Protein AF-A0AAU3ESJ3-F1 (afdb_monomer_lite)

pLDDT: mean 81.05, std 22.54, range [24.67, 97.81]

Structure (mmCIF, N/CA/C/O backbone):
data_AF-A0AAU3ESJ3-F1
#
_entry.id   AF-A0AAU3ESJ3-F1
#
loop_
_atom_site.group_PDB
_atom_site.id
_atom_site.type_symbol
_atom_site.label_atom_id
_atom_site.label_alt_id
_atom_site.label_comp_id
_atom_site.label_asym_id
_atom_site.label_entity_id
_atom_site.label_seq_id
_atom_site.pdbx_PDB_ins_code
_atom_site.Cartn_x
_atom_site.Cartn_y
_atom_site.Cartn_z
_atom_site.occupancy
_atom_site.B_iso_or_equiv
_atom_site.auth_seq_id
_atom_site.auth_comp_id
_atom_site.auth_asym_id
_atom_site.auth_atom_id
_atom_site.pdbx_PDB_model_num
ATOM 1 N N . MET A 1 1 ? -12.461 39.358 19.087 1.00 67.00 1 MET A N 1
ATOM 2 C CA . MET A 1 1 ? -12.891 37.986 18.722 1.00 67.00 1 MET A CA 1
ATOM 3 C C . MET A 1 1 ? -14.311 38.068 18.185 1.00 67.00 1 MET A C 1
ATOM 5 O O . MET A 1 1 ? -15.130 38.717 18.819 1.00 67.00 1 MET A O 1
ATOM 9 N N . ARG A 1 2 ? -14.598 37.505 17.006 1.00 74.12 2 ARG A N 1
ATOM 10 C CA . ARG A 1 2 ? -15.945 37.566 16.414 1.00 74.12 2 ARG A CA 1
ATOM 11 C C . ARG A 1 2 ? -16.866 36.589 17.170 1.00 74.12 2 ARG A C 1
ATOM 13 O O . ARG A 1 2 ? -16.457 35.436 17.327 1.00 74.12 2 ARG A O 1
ATOM 20 N N . PRO A 1 3 ? -18.043 37.014 17.664 1.00 82.69 3 PRO A N 1
ATOM 21 C CA . PRO A 1 3 ? -18.950 36.126 18.387 1.00 82.69 3 PRO A CA 1
ATOM 22 C C . PRO A 1 3 ? -19.472 35.015 17.467 1.00 82.69 3 PRO A C 1
ATOM 24 O O . PRO A 1 3 ? -19.612 35.207 16.257 1.00 82.69 3 PRO A O 1
ATOM 27 N N . LEU A 1 4 ? -19.722 33.838 18.045 1.00 86.31 4 LEU A N 1
ATOM 28 C CA . LEU A 1 4 ? -20.244 32.685 17.313 1.00 86.31 4 LEU A CA 1
ATOM 29 C C . LEU A 1 4 ? -21.706 32.909 16.932 1.00 86.31 4 LEU A C 1
ATOM 31 O O . LEU A 1 4 ? -22.493 33.445 17.706 1.00 86.31 4 LEU A O 1
ATOM 35 N N . THR A 1 5 ? -22.072 32.449 15.743 1.00 93.25 5 THR A N 1
ATOM 36 C CA . THR A 1 5 ? -23.464 32.439 15.283 1.00 93.25 5 THR A CA 1
ATOM 37 C C . THR A 1 5 ? -24.284 31.369 16.022 1.00 93.25 5 THR A C 1
ATOM 39 O O . THR A 1 5 ? -23.717 30.360 16.456 1.00 93.25 5 THR A O 1
ATOM 42 N N . PRO A 1 6 ? -25.621 31.506 16.104 1.00 92.31 6 PRO A N 1
ATOM 43 C CA . PRO A 1 6 ? -26.493 30.484 16.691 1.00 92.31 6 PRO A CA 1
ATOM 44 C C . PRO A 1 6 ? -26.292 29.081 16.093 1.00 92.31 6 PRO A C 1
ATOM 46 O O . PRO A 1 6 ? -26.222 28.096 16.824 1.00 92.31 6 PRO A O 1
ATOM 49 N N . ASN A 1 7 ? -26.087 28.985 14.774 1.00 89.88 7 ASN A N 1
ATOM 50 C CA . ASN A 1 7 ? -25.792 27.714 14.101 1.00 89.88 7 ASN A CA 1
ATOM 51 C C . ASN A 1 7 ? -24.457 27.103 14.552 1.00 89.88 7 ASN A C 1
ATOM 53 O O . ASN A 1 7 ? -24.355 25.890 14.711 1.00 89.88 7 ASN A O 1
ATOM 57 N N . GLN A 1 8 ? -23.432 27.928 14.785 1.00 89.81 8 GLN A N 1
ATOM 58 C CA . GLN A 1 8 ? -22.145 27.451 15.296 1.00 89.81 8 GLN A CA 1
ATOM 59 C C . GLN A 1 8 ? -22.245 26.971 16.747 1.00 89.81 8 GLN A C 1
ATOM 61 O O . GLN A 1 8 ? -21.576 26.003 17.104 1.00 89.81 8 GLN A O 1
ATOM 66 N N . LEU A 1 9 ? -23.072 27.618 17.575 1.00 92.38 9 LEU A N 1
ATOM 67 C CA . LEU A 1 9 ? -23.343 27.168 18.943 1.00 92.38 9 LEU A CA 1
ATOM 68 C C . LEU A 1 9 ? -24.082 25.826 18.946 1.00 92.38 9 LEU A C 1
ATOM 70 O O . LEU A 1 9 ? -23.642 24.897 19.622 1.00 92.38 9 LEU A O 1
ATOM 74 N N . ARG A 1 10 ? -25.129 25.691 18.122 1.00 92.12 10 ARG A N 1
ATOM 75 C CA . ARG A 1 10 ? -25.862 24.432 17.939 1.00 92.12 10 ARG A CA 1
ATOM 76 C C . ARG A 1 10 ? -24.942 23.299 17.483 1.00 92.12 10 ARG A C 1
ATOM 78 O O . ARG A 1 10 ? -24.917 22.251 18.114 1.00 92.12 10 ARG A O 1
ATOM 85 N N . LEU A 1 11 ? -24.134 23.528 16.447 1.00 91.44 11 LEU A N 1
ATOM 86 C CA . LEU A 1 11 ? -23.218 22.510 15.926 1.00 91.44 11 LEU A CA 1
ATOM 87 C C . LEU A 1 11 ? -22.155 22.097 16.959 1.00 91.44 11 LEU A C 1
ATOM 89 O O . LEU A 1 11 ? -21.755 20.937 17.003 1.00 91.44 11 LEU A O 1
ATOM 93 N N . ARG A 1 12 ? -21.689 23.031 17.800 1.00 92.25 12 ARG A N 1
ATOM 94 C CA . ARG A 1 12 ? -20.780 22.712 18.912 1.00 92.25 12 ARG A CA 1
ATOM 95 C C . ARG A 1 12 ? -21.451 21.831 19.960 1.00 92.25 12 ARG A C 1
ATOM 97 O O . ARG A 1 12 ? -20.816 20.882 20.408 1.00 92.25 12 ARG A O 1
ATOM 104 N N . ALA A 1 13 ? -22.699 22.126 20.319 1.00 93.31 13 ALA A N 1
ATOM 105 C CA . ALA A 1 13 ? -23.468 21.306 21.250 1.00 93.31 13 ALA A CA 1
ATOM 106 C C . ALA A 1 13 ? -23.729 19.900 20.680 1.00 93.31 13 ALA A C 1
ATOM 108 O O . ALA A 1 13 ? -23.479 18.910 21.358 1.00 93.31 13 ALA A O 1
ATOM 109 N N . GLU A 1 14 ? -24.134 19.802 19.410 1.00 94.88 14 GLU A N 1
ATOM 110 C CA . GLU A 1 14 ? -24.335 18.522 18.716 1.00 94.88 14 GLU A CA 1
ATOM 111 C C . GLU A 1 14 ? -23.035 17.705 18.632 1.00 94.88 14 GLU A C 1
ATOM 113 O O . GLU A 1 14 ? -23.049 16.492 18.835 1.00 94.88 14 GLU A O 1
ATOM 118 N N . LEU A 1 15 ? -21.894 18.354 18.373 1.00 95.19 15 LEU A N 1
ATOM 119 C CA . LEU A 1 15 ? -20.598 17.677 18.360 1.00 95.19 15 LEU A CA 1
ATOM 120 C C . LEU A 1 15 ? -20.188 17.192 19.756 1.00 95.19 15 LEU A C 1
ATOM 122 O O . LEU A 1 15 ? -19.665 16.088 19.865 1.00 95.19 15 LEU A O 1
ATOM 126 N N . ALA A 1 16 ? -20.420 17.986 20.804 1.00 94.44 16 ALA A N 1
ATOM 127 C CA . ALA A 1 16 ? -20.131 17.585 22.181 1.00 94.44 16 ALA A CA 1
ATOM 128 C C . ALA A 1 16 ? -20.966 16.359 22.592 1.00 94.44 16 ALA A C 1
ATOM 130 O O . ALA A 1 16 ? -20.415 15.392 23.112 1.00 94.44 16 ALA A O 1
ATOM 131 N N . ALA A 1 17 ? -22.259 16.349 22.254 1.00 95.56 17 ALA A N 1
ATOM 132 C CA . ALA A 1 17 ? -23.124 15.190 22.471 1.00 95.56 17 ALA A CA 1
ATOM 133 C C . ALA A 1 17 ? -22.634 13.955 21.693 1.00 95.56 17 ALA A C 1
ATOM 135 O O . ALA A 1 17 ? -22.569 12.854 22.236 1.00 95.56 17 ALA A O 1
ATOM 136 N N . ALA A 1 18 ? -22.213 14.131 20.435 1.00 95.81 18 ALA A N 1
ATOM 137 C CA . ALA A 1 18 ? -21.643 13.040 19.650 1.00 95.81 18 ALA A CA 1
ATOM 138 C C . ALA A 1 18 ? -20.344 12.491 20.271 1.00 95.81 18 ALA A C 1
ATOM 140 O O . ALA A 1 18 ? -20.134 11.283 20.271 1.00 95.81 18 ALA A O 1
ATOM 141 N N . GLN A 1 19 ? -19.480 13.350 20.817 1.00 97.06 19 GLN A N 1
ATOM 142 C CA . GLN A 1 19 ? -18.240 12.947 21.492 1.00 97.06 19 GLN A CA 1
ATOM 143 C C . GLN A 1 19 ? -18.513 12.105 22.743 1.00 97.06 19 GLN A C 1
ATOM 145 O O . GLN A 1 19 ? -17.915 11.041 22.912 1.00 97.06 19 GLN A O 1
ATOM 150 N N . GLU A 1 20 ? -19.458 12.535 23.577 1.00 96.75 20 GLU A N 1
ATOM 151 C CA . GLU A 1 20 ? -19.895 11.784 24.757 1.00 96.75 20 GLU A CA 1
ATOM 152 C C . GLU A 1 20 ? -20.493 10.421 24.375 1.00 96.75 20 GLU A C 1
ATOM 154 O O . GLU A 1 20 ? -20.176 9.387 24.977 1.00 96.75 20 GLU A O 1
ATOM 159 N N . GLN A 1 21 ? -21.294 10.391 23.308 1.00 96.25 21 GLN A N 1
ATOM 160 C CA . GLN A 1 21 ? -21.886 9.161 22.798 1.00 96.25 21 GLN A CA 1
ATOM 161 C C . GLN A 1 21 ? -20.832 8.202 22.226 1.00 96.25 21 GLN A C 1
ATOM 163 O O . GLN A 1 21 ? -20.933 6.997 22.443 1.00 96.25 21 GLN A O 1
ATOM 168 N N . ILE A 1 22 ? -19.788 8.705 21.554 1.00 96.31 22 ILE A N 1
ATOM 169 C CA . ILE A 1 22 ? -18.653 7.880 21.102 1.00 96.31 22 ILE A CA 1
ATOM 170 C C . ILE A 1 22 ? -17.989 7.205 22.299 1.00 96.31 22 ILE A C 1
ATOM 172 O O . ILE A 1 22 ? -17.830 5.987 22.285 1.00 96.31 22 ILE A O 1
ATOM 176 N N . VAL A 1 23 ? -17.630 7.961 23.342 1.00 96.38 23 VAL A N 1
ATOM 177 C CA . VAL A 1 23 ? -16.989 7.390 24.539 1.00 96.38 23 VAL A CA 1
ATOM 178 C C . VAL A 1 23 ? -17.880 6.319 25.164 1.00 96.38 23 VAL A C 1
ATOM 180 O O . VAL A 1 23 ? -17.406 5.221 25.451 1.00 96.38 23 VAL A O 1
ATOM 183 N N . THR A 1 24 ? -19.173 6.603 25.306 1.00 96.06 24 THR A N 1
ATOM 184 C CA . THR A 1 24 ? -20.152 5.656 25.854 1.00 96.06 24 THR A CA 1
ATOM 185 C C . THR A 1 24 ? -20.229 4.366 25.029 1.00 96.06 24 THR A C 1
ATOM 187 O O . THR A 1 24 ? -20.111 3.280 25.593 1.00 96.06 24 THR A O 1
ATOM 190 N N . LEU A 1 25 ? -20.357 4.464 23.700 1.00 94.69 25 LEU A N 1
ATOM 191 C CA . LEU A 1 25 ? -20.466 3.307 22.800 1.00 94.69 25 LEU A CA 1
ATOM 192 C C . LEU A 1 25 ? -19.180 2.469 22.746 1.00 94.69 25 LEU A C 1
ATOM 194 O O . LEU A 1 25 ? -19.236 1.244 22.671 1.00 94.69 25 LEU A O 1
ATOM 198 N N . LEU A 1 26 ? -18.007 3.105 22.793 1.00 94.06 26 LEU A N 1
ATOM 199 C CA . LEU A 1 26 ? -16.737 2.377 22.825 1.00 94.06 26 LEU A CA 1
ATOM 200 C C . LEU A 1 26 ? -16.568 1.616 24.141 1.00 94.06 26 LEU A C 1
ATOM 202 O O . LEU A 1 26 ? -16.154 0.457 24.138 1.00 94.06 26 LEU A O 1
ATOM 206 N N . ARG A 1 27 ? -16.911 2.252 25.265 1.00 94.12 27 ARG A N 1
ATOM 207 C CA . ARG A 1 27 ? -16.806 1.636 26.591 1.00 94.12 27 ARG A CA 1
ATOM 208 C C . ARG A 1 27 ? -17.833 0.532 26.801 1.00 94.12 27 ARG A C 1
ATOM 210 O O . ARG A 1 27 ? -17.499 -0.456 27.439 1.00 94.12 27 ARG A O 1
ATOM 217 N N . SER A 1 28 ? -19.040 0.641 26.248 1.00 91.19 28 SER A N 1
ATOM 218 C CA . SER A 1 28 ? -20.025 -0.444 26.341 1.00 91.19 28 SER A CA 1
ATOM 219 C C . SER A 1 28 ? -19.594 -1.686 25.556 1.00 91.19 28 SER A C 1
ATOM 221 O O . SER A 1 28 ? -19.806 -2.802 26.019 1.00 91.19 28 SER A O 1
ATOM 223 N N . ALA A 1 29 ? -18.942 -1.507 24.405 1.00 87.44 29 ALA A N 1
ATOM 224 C CA . ALA A 1 29 ? -18.489 -2.612 23.565 1.00 87.44 29 ALA A CA 1
ATOM 225 C C . ALA A 1 29 ? -17.178 -3.260 24.049 1.00 87.44 29 ALA A C 1
ATOM 227 O O . ALA A 1 29 ? -17.025 -4.476 23.976 1.00 87.44 29 ALA A O 1
ATOM 228 N N . VAL A 1 30 ? -16.220 -2.462 24.535 1.00 89.31 30 VAL A N 1
ATOM 229 C CA . VAL A 1 30 ? -14.911 -2.952 25.015 1.00 89.31 30 VAL A CA 1
ATOM 230 C C . VAL A 1 30 ? -14.942 -3.272 26.519 1.00 89.31 30 VAL A C 1
ATOM 232 O O . VAL A 1 30 ? -14.139 -4.062 27.012 1.00 89.31 30 VAL A O 1
ATOM 235 N N . GLY A 1 31 ? -15.883 -2.717 27.276 1.00 87.75 31 GLY A N 1
ATOM 236 C CA . GLY A 1 31 ? -16.004 -2.885 28.725 1.00 87.75 31 GLY A CA 1
ATOM 237 C C . GLY A 1 31 ? -15.094 -1.955 29.537 1.00 87.75 31 GLY A C 1
ATOM 238 O O . GLY A 1 31 ? -14.411 -1.078 29.006 1.00 87.75 31 GLY A O 1
ATOM 239 N N . GLU A 1 32 ? -15.065 -2.175 30.854 1.00 85.06 32 GLU A N 1
ATOM 240 C CA . GLU A 1 32 ? -14.399 -1.306 31.843 1.00 85.06 32 GLU A CA 1
ATOM 241 C C . GLU A 1 32 ? -12.886 -1.152 31.647 1.00 85.06 32 GLU A C 1
ATOM 243 O O . GLU A 1 32 ? -12.304 -0.174 32.106 1.00 85.06 32 GLU A O 1
ATOM 248 N N . SER A 1 33 ? -12.253 -2.072 30.913 1.00 87.44 33 SER A N 1
ATOM 249 C CA . SER A 1 33 ? -10.829 -1.993 30.573 1.00 87.44 33 SER A CA 1
ATOM 250 C C . SER A 1 33 ? -10.466 -0.785 29.704 1.00 87.44 33 SER A C 1
ATOM 252 O O . SER A 1 33 ? -9.285 -0.485 29.571 1.00 87.44 33 SER A O 1
ATOM 254 N N . LEU A 1 34 ? -11.446 -0.127 29.075 1.00 92.06 34 LEU A N 1
ATOM 255 C CA . LEU A 1 34 ? -11.235 1.084 28.288 1.00 92.06 34 LEU A CA 1
ATOM 256 C C . LEU A 1 34 ? -11.615 2.321 29.119 1.00 92.06 34 LEU A C 1
ATOM 258 O O . LEU A 1 34 ? -12.797 2.634 29.305 1.00 92.06 34 LEU A O 1
ATOM 262 N N . ALA A 1 35 ? -10.602 3.042 29.601 1.00 94.25 35 ALA A N 1
ATOM 263 C CA . ALA A 1 35 ? -10.788 4.325 30.276 1.00 94.25 35 ALA A CA 1
ATOM 264 C C . ALA A 1 35 ? -11.367 5.382 29.307 1.00 94.25 35 ALA A C 1
ATOM 266 O O . ALA A 1 35 ? -11.082 5.330 28.103 1.00 94.25 35 ALA A O 1
ATOM 267 N N . PRO A 1 36 ? -12.172 6.352 29.781 1.00 93.62 36 PRO A N 1
ATOM 268 C CA . PRO A 1 36 ? -12.776 7.367 28.914 1.00 93.62 36 PRO A CA 1
ATOM 269 C C . PRO A 1 36 ? -11.735 8.220 28.175 1.00 93.62 36 PRO A C 1
ATOM 271 O O . PRO A 1 36 ? -11.924 8.529 26.998 1.00 93.62 36 PRO A O 1
ATOM 274 N N . GLU A 1 37 ? -10.599 8.521 28.805 1.00 94.62 37 GLU A N 1
ATOM 275 C CA . GLU A 1 37 ? -9.493 9.260 28.188 1.00 94.62 37 GLU A CA 1
ATOM 276 C C . GLU A 1 37 ? -8.856 8.457 27.044 1.00 94.62 37 GLU A C 1
ATOM 278 O O . GLU A 1 37 ? -8.526 9.005 25.991 1.00 94.62 37 GLU A O 1
ATOM 283 N N . GLN A 1 38 ? -8.733 7.137 27.214 1.00 94.31 38 GLN A N 1
ATOM 284 C CA . GLN A 1 38 ? -8.216 6.240 26.181 1.00 94.31 38 GLN A CA 1
ATOM 285 C C . GLN A 1 38 ? -9.211 6.092 25.021 1.00 94.31 38 GLN A C 1
ATOM 287 O O . GLN A 1 38 ? -8.802 6.101 23.860 1.00 94.31 38 GLN A O 1
ATOM 292 N N . ALA A 1 39 ? -10.515 6.026 25.309 1.00 94.19 39 ALA A N 1
ATOM 293 C CA . ALA A 1 39 ? -11.562 6.026 24.287 1.00 94.19 39 ALA A CA 1
ATOM 294 C C . ALA A 1 39 ? -11.518 7.306 23.434 1.00 94.19 39 ALA A C 1
ATOM 296 O O . ALA A 1 39 ? -11.575 7.232 22.202 1.00 94.19 39 ALA A O 1
ATOM 297 N N . GLN A 1 40 ? -11.348 8.469 24.074 1.00 96.12 40 GLN A N 1
ATOM 298 C CA . GLN A 1 40 ? -11.145 9.736 23.375 1.00 96.12 40 GLN A CA 1
ATOM 299 C C . GLN A 1 40 ? -9.879 9.701 22.508 1.00 96.12 40 GLN A C 1
ATOM 301 O O . GLN A 1 40 ? -9.953 10.013 21.318 1.00 96.12 40 GLN A O 1
ATOM 306 N N . ALA A 1 41 ? -8.732 9.305 23.068 1.00 95.56 41 ALA A N 1
ATOM 307 C CA . ALA A 1 41 ? -7.461 9.284 22.343 1.00 95.56 41 ALA A CA 1
ATOM 308 C C . ALA A 1 41 ? -7.529 8.404 21.082 1.00 95.56 41 ALA A C 1
ATOM 310 O O . ALA A 1 41 ? -7.096 8.812 20.003 1.00 95.56 41 ALA A O 1
ATOM 311 N N . VAL A 1 42 ? -8.154 7.228 21.188 1.00 96.12 42 VAL A N 1
ATOM 312 C CA . VAL A 1 42 ? -8.356 6.311 20.058 1.00 96.12 42 VAL A CA 1
ATOM 313 C C . VAL A 1 42 ? -9.296 6.916 19.006 1.00 96.12 42 VAL A C 1
ATOM 315 O O . VAL A 1 42 ? -9.028 6.826 17.802 1.00 96.12 42 VAL A O 1
ATOM 318 N N . ALA A 1 43 ? -10.369 7.597 19.418 1.00 95.50 43 ALA A N 1
ATOM 319 C CA . ALA A 1 43 ? -11.254 8.302 18.491 1.00 95.50 43 ALA A CA 1
ATOM 320 C C . ALA A 1 43 ? -10.551 9.481 17.786 1.00 95.50 43 ALA A C 1
ATOM 322 O O . ALA A 1 43 ? -10.780 9.723 16.594 1.00 95.50 43 ALA A O 1
ATOM 323 N N . GLU A 1 44 ? -9.669 10.205 18.476 1.00 96.50 44 GLU A N 1
ATOM 324 C CA . GLU A 1 44 ? -8.846 11.270 17.894 1.00 96.50 44 GLU A CA 1
ATOM 325 C C . GLU A 1 44 ? -7.841 10.716 16.879 1.00 96.50 44 GLU A C 1
ATOM 327 O O . GLU A 1 44 ? -7.786 11.202 15.741 1.00 96.50 44 GLU A O 1
ATOM 332 N N . GLU A 1 45 ? -7.124 9.644 17.229 1.00 94.62 45 GLU A N 1
ATOM 333 C CA . GLU A 1 45 ? -6.208 8.948 16.324 1.00 94.62 45 GLU A CA 1
ATOM 334 C C . GLU A 1 45 ? -6.943 8.473 15.065 1.00 94.62 45 GLU A C 1
ATOM 336 O O . GLU A 1 45 ? -6.478 8.689 13.941 1.00 94.62 45 GLU A O 1
ATOM 341 N N . ALA A 1 46 ? -8.157 7.938 15.213 1.00 94.62 46 ALA A N 1
ATOM 342 C CA . ALA A 1 46 ? -9.014 7.517 14.108 1.00 94.62 46 ALA A CA 1
ATOM 343 C C . ALA A 1 46 ? -9.568 8.674 13.249 1.00 94.62 46 ALA A C 1
ATOM 345 O O . ALA A 1 46 ? -10.177 8.423 12.203 1.00 94.62 46 ALA A O 1
ATOM 346 N N . ARG A 1 47 ? -9.315 9.939 13.630 1.00 96.38 47 ARG A N 1
ATOM 347 C CA . ARG A 1 47 ? -9.974 11.167 13.129 1.00 96.38 47 ARG A CA 1
ATOM 348 C C . ARG A 1 47 ? -11.503 11.061 13.157 1.00 96.38 47 ARG A C 1
ATOM 350 O O . ARG A 1 47 ? -12.172 11.523 12.242 1.00 96.38 47 ARG A O 1
ATOM 357 N N . ALA A 1 48 ? -12.036 10.446 14.205 1.00 95.06 48 ALA A N 1
ATOM 358 C CA . ALA A 1 48 ? -13.464 10.306 14.456 1.00 95.06 48 ALA A CA 1
ATOM 359 C C . ALA A 1 48 ? -13.961 11.218 15.592 1.00 95.06 48 ALA A C 1
ATOM 361 O O . ALA A 1 48 ? -15.128 11.170 15.938 1.00 95.06 48 ALA A O 1
ATOM 362 N N . TRP A 1 49 ? -13.101 12.052 16.183 1.00 95.69 49 TRP A N 1
ATOM 363 C CA . TRP A 1 49 ? -13.480 12.916 17.312 1.00 95.69 49 TRP A CA 1
ATOM 364 C C . TRP A 1 49 ? -14.074 14.274 16.907 1.00 95.69 49 TRP A C 1
ATOM 366 O O . TRP A 1 49 ? -14.659 14.987 17.721 1.00 95.69 49 TRP A O 1
ATOM 376 N N . ARG A 1 50 ? -13.879 14.689 15.650 1.00 92.31 50 ARG A N 1
ATOM 377 C CA . ARG A 1 50 ? -14.270 16.018 15.156 1.00 92.31 50 ARG A CA 1
ATOM 378 C C . ARG A 1 50 ? -14.898 15.929 13.771 1.00 92.31 50 ARG A C 1
ATOM 380 O O . ARG A 1 50 ? -14.583 15.036 12.986 1.00 92.31 50 ARG A O 1
ATOM 387 N N . GLY A 1 51 ? -15.725 16.921 13.447 1.00 91.75 51 GLY A N 1
ATOM 388 C CA . GLY A 1 51 ? -16.329 17.067 12.123 1.00 91.75 51 GLY A CA 1
ATOM 389 C C . GLY A 1 51 ? -17.323 15.952 11.786 1.00 91.75 51 GLY A C 1
ATOM 390 O O . GLY A 1 51 ? -17.877 15.303 12.667 1.00 91.75 51 GLY A O 1
ATOM 391 N N . ALA A 1 52 ? -17.553 15.732 10.490 1.00 91.88 52 ALA A N 1
ATOM 392 C CA . ALA A 1 52 ? -18.568 14.793 10.006 1.00 91.88 52 ALA A CA 1
ATOM 393 C C . ALA A 1 52 ? -18.319 13.332 10.426 1.00 91.88 52 ALA A C 1
ATOM 395 O O . ALA A 1 52 ? -19.270 12.561 10.547 1.00 91.88 52 ALA A O 1
ATOM 396 N N . ASP A 1 53 ? -17.061 12.940 10.643 1.00 94.00 53 ASP A N 1
ATOM 397 C CA . ASP A 1 53 ? -16.721 11.558 10.986 1.00 94.00 53 ASP A CA 1
ATOM 398 C C . ASP A 1 53 ? -17.118 11.178 12.419 1.00 94.00 53 ASP A C 1
ATOM 400 O O . ASP A 1 53 ? -17.376 9.999 12.652 1.00 94.00 53 ASP A O 1
ATOM 404 N N . ALA A 1 54 ? -17.268 12.149 13.332 1.00 95.62 54 ALA A N 1
ATOM 405 C CA . ALA A 1 54 ? -17.840 11.910 14.660 1.00 95.62 54 ALA A CA 1
ATOM 406 C C . ALA A 1 54 ? -19.298 11.453 14.556 1.00 95.62 54 ALA A C 1
ATOM 408 O O . ALA A 1 54 ? -19.659 10.379 15.031 1.00 95.62 54 ALA A O 1
ATOM 409 N N . PHE A 1 55 ? -20.115 12.204 13.817 1.00 96.44 55 PHE A N 1
ATOM 410 C CA . PHE A 1 55 ? -21.518 11.861 13.592 1.00 96.44 55 PHE A CA 1
ATOM 411 C C . PHE A 1 55 ? -21.686 10.553 12.807 1.00 96.44 55 PHE A C 1
ATOM 413 O O . PHE A 1 55 ? -22.551 9.741 13.129 1.00 96.44 55 PHE A O 1
ATOM 420 N N . ARG A 1 56 ? -20.843 10.307 11.791 1.00 95.38 56 ARG A N 1
ATOM 421 C CA . ARG A 1 56 ? -20.856 9.034 11.047 1.00 95.38 56 ARG A CA 1
ATOM 422 C C . ARG A 1 56 ? -20.509 7.849 11.935 1.00 95.38 56 ARG A C 1
ATOM 424 O O . ARG A 1 56 ? -21.112 6.796 11.752 1.00 95.38 56 ARG A O 1
ATOM 431 N N . LEU A 1 57 ? -19.542 8.010 12.842 1.00 95.44 57 LEU A N 1
ATOM 432 C CA . LEU A 1 57 ? -19.159 6.956 13.771 1.00 95.44 57 LEU A CA 1
ATOM 433 C C . LEU A 1 57 ? -20.298 6.661 14.747 1.00 95.44 57 LEU A C 1
ATOM 435 O O . LEU A 1 57 ? -20.680 5.502 14.861 1.00 95.44 57 LEU A O 1
ATOM 439 N N . VAL A 1 58 ? -20.874 7.692 15.375 1.00 96.31 58 VAL A N 1
ATOM 440 C CA . VAL A 1 58 ? -22.032 7.545 16.273 1.00 96.31 58 VAL A CA 1
ATOM 441 C C . VAL A 1 58 ? -23.164 6.799 15.583 1.00 96.31 58 VAL A C 1
ATOM 443 O O . VAL A 1 58 ? -23.634 5.792 16.107 1.00 96.31 58 VAL A O 1
ATOM 446 N N . ARG A 1 59 ? -23.570 7.253 14.391 1.00 95.62 59 ARG A N 1
ATOM 447 C CA . ARG A 1 59 ? -24.637 6.605 13.622 1.00 95.62 59 ARG A CA 1
ATOM 448 C C . ARG A 1 59 ? -24.305 5.141 13.345 1.00 95.62 59 ARG A C 1
ATOM 450 O O . ARG A 1 59 ? -25.092 4.266 13.662 1.00 95.62 59 ARG A O 1
ATOM 457 N N . TYR A 1 60 ? -23.111 4.875 12.815 1.00 94.44 60 TYR A N 1
ATOM 458 C CA . TYR A 1 60 ? -22.699 3.519 12.462 1.00 94.44 60 TYR A CA 1
ATOM 459 C C . TYR A 1 60 ? -22.662 2.570 13.671 1.00 94.44 60 TYR A C 1
ATOM 461 O O . TYR A 1 60 ? -23.136 1.446 13.563 1.00 94.44 60 TYR A O 1
ATOM 469 N N . LEU A 1 61 ? -22.125 3.012 14.813 1.00 94.12 61 LEU A N 1
ATOM 470 C CA . LEU A 1 61 ? -22.073 2.201 16.034 1.00 94.12 61 LEU A CA 1
ATOM 471 C C . LEU A 1 61 ? -23.453 2.028 16.684 1.00 94.12 61 LEU A C 1
ATOM 473 O O . LEU A 1 61 ? -23.717 0.979 17.260 1.00 94.12 61 LEU A O 1
ATOM 477 N N . SER A 1 62 ? -24.336 3.025 16.574 1.00 93.06 62 SER A N 1
ATOM 478 C CA . SER A 1 62 ? -25.713 2.928 17.081 1.00 93.06 62 SER A CA 1
ATOM 479 C C . SER A 1 62 ? -26.546 1.942 16.258 1.00 93.06 62 SER A C 1
ATOM 481 O O . SER A 1 62 ? -27.287 1.146 16.824 1.00 93.06 62 SER A O 1
ATOM 483 N N . ASP A 1 63 ? -26.383 1.956 14.932 1.00 94.06 63 ASP A N 1
ATOM 484 C CA . ASP A 1 63 ? -27.096 1.054 14.018 1.00 94.06 63 ASP A CA 1
ATOM 485 C C . ASP A 1 63 ? -26.573 -0.393 14.103 1.00 94.06 63 ASP A C 1
ATOM 487 O O . ASP A 1 63 ? -27.266 -1.337 13.719 1.00 94.06 63 ASP A O 1
ATOM 491 N N . ARG A 1 64 ? -25.328 -0.576 14.564 1.00 90.38 64 ARG A N 1
ATOM 492 C CA . ARG A 1 64 ? -24.634 -1.867 14.599 1.00 90.38 64 ARG A CA 1
ATOM 493 C C . ARG A 1 64 ? -23.843 -2.059 15.899 1.00 90.38 64 ARG A C 1
ATOM 495 O O . ARG A 1 64 ? -22.639 -1.792 15.926 1.00 90.38 64 ARG A O 1
ATOM 502 N N . PRO A 1 65 ? -24.473 -2.588 16.962 1.00 85.06 65 PRO A N 1
ATOM 503 C CA . PRO A 1 65 ? -23.795 -2.812 18.240 1.00 85.06 65 PRO A CA 1
ATOM 504 C C . PRO A 1 65 ? -22.696 -3.887 18.161 1.00 85.06 65 PRO A C 1
ATOM 506 O O . PRO A 1 65 ? -21.752 -3.866 18.945 1.00 85.06 65 PRO A O 1
ATOM 509 N N . ASP A 1 66 ? -22.768 -4.795 17.182 1.00 89.12 66 ASP A N 1
ATOM 510 C CA . ASP A 1 66 ? -21.760 -5.826 16.900 1.00 89.12 66 ASP A CA 1
ATOM 511 C C . ASP A 1 66 ? -20.572 -5.315 16.064 1.00 89.12 66 ASP A C 1
ATOM 513 O O . ASP A 1 66 ? -19.625 -6.056 15.803 1.00 89.12 66 ASP A O 1
ATOM 517 N N . ALA A 1 67 ? -20.587 -4.053 15.625 1.00 89.88 67 ALA A N 1
ATOM 518 C CA . ALA A 1 67 ? -19.662 -3.556 14.611 1.00 89.88 67 ALA A CA 1
ATOM 519 C C . ALA A 1 67 ? -18.182 -3.580 15.008 1.00 89.88 67 ALA A C 1
ATOM 521 O O . ALA A 1 67 ? -17.324 -3.514 14.124 1.00 89.88 67 ALA A O 1
ATOM 522 N N . LEU A 1 68 ? -17.879 -3.618 16.309 1.00 91.56 68 LEU A N 1
ATOM 523 C CA . LEU A 1 68 ? -16.502 -3.672 16.789 1.00 91.56 68 LEU A CA 1
ATOM 524 C C . LEU A 1 68 ? -15.941 -5.099 16.804 1.00 91.56 68 LEU A C 1
ATOM 526 O O . LEU A 1 68 ? -14.767 -5.287 16.491 1.00 91.56 68 LEU A O 1
ATOM 530 N N . SER A 1 69 ? -16.768 -6.098 17.111 1.00 91.25 69 SER A N 1
ATOM 531 C CA . SER A 1 69 ? -16.372 -7.510 17.152 1.00 91.25 69 SER A CA 1
ATOM 532 C C . SER A 1 69 ? -16.532 -8.206 15.796 1.00 91.25 69 SER A C 1
ATOM 534 O O . SER A 1 69 ? -15.721 -9.060 15.445 1.00 91.25 69 SER A O 1
ATOM 536 N N . LEU A 1 70 ? -17.529 -7.811 14.999 1.00 90.19 70 LEU A N 1
ATOM 537 C CA . LEU A 1 70 ? -17.822 -8.347 13.666 1.00 90.19 70 LEU A CA 1
ATOM 538 C C . LEU A 1 70 ? -17.952 -7.214 12.632 1.00 90.19 70 LEU A C 1
ATOM 540 O O . LEU A 1 70 ? -19.036 -6.935 12.111 1.00 90.19 70 LEU A O 1
ATOM 544 N N . PRO A 1 71 ? -16.845 -6.528 12.304 1.00 90.38 71 PRO A N 1
ATOM 545 C CA . PRO A 1 71 ? -16.877 -5.397 11.396 1.00 90.38 71 PRO A CA 1
ATOM 546 C C . PRO A 1 71 ? -17.159 -5.818 9.951 1.00 90.38 71 PRO A C 1
ATOM 548 O O . PRO A 1 71 ? -16.485 -6.676 9.376 1.00 90.38 71 PRO A O 1
ATOM 551 N N . SER A 1 72 ? -18.092 -5.112 9.316 1.00 90.56 72 SER A N 1
ATOM 552 C CA . SER A 1 72 ? -18.314 -5.198 7.873 1.00 90.56 72 SER A CA 1
ATOM 553 C C . SER A 1 72 ? -17.270 -4.387 7.099 1.00 90.56 72 SER A C 1
ATOM 555 O O . SER A 1 72 ? -16.817 -3.324 7.538 1.00 90.56 72 SER A O 1
ATOM 557 N N . SER A 1 73 ? -16.929 -4.841 5.889 1.00 92.75 73 SER A N 1
ATOM 558 C CA . SER A 1 73 ? -16.204 -4.006 4.927 1.00 92.75 73 SER A CA 1
ATOM 559 C C . SER A 1 73 ? -17.032 -2.786 4.507 1.00 92.75 73 SER A C 1
ATOM 561 O O . SER A 1 73 ? -16.453 -1.788 4.090 1.00 92.75 73 SER A O 1
ATOM 563 N N . ASP A 1 74 ? -18.359 -2.819 4.620 1.00 92.44 74 ASP A N 1
ATOM 564 C CA . ASP A 1 74 ? -19.224 -1.665 4.370 1.00 92.44 74 ASP A CA 1
ATOM 565 C C . ASP A 1 74 ? -19.331 -0.766 5.611 1.00 92.44 74 ASP A C 1
ATOM 567 O O . ASP A 1 74 ? -20.325 -0.745 6.333 1.00 92.44 74 ASP A O 1
ATOM 571 N N . CYS A 1 75 ? -18.243 -0.062 5.909 1.00 93.00 75 CYS A N 1
ATOM 572 C CA . CYS A 1 75 ? -18.164 0.854 7.042 1.00 93.00 75 CYS A CA 1
ATOM 573 C C . CYS A 1 75 ? -17.505 2.185 6.647 1.00 93.00 75 CYS A C 1
ATOM 575 O O . CYS A 1 75 ? -16.805 2.271 5.631 1.00 93.00 75 CYS A O 1
ATOM 577 N N . PRO A 1 76 ? -17.683 3.269 7.421 1.00 94.25 76 PRO A N 1
ATOM 578 C CA . PRO A 1 76 ? -16.903 4.499 7.271 1.00 94.25 76 PRO A CA 1
ATOM 579 C C . PRO A 1 76 ? -15.388 4.276 7.445 1.00 94.25 76 PRO A C 1
ATOM 581 O O . PRO A 1 76 ? -14.956 3.415 8.205 1.00 94.25 76 PRO A O 1
ATOM 584 N N . THR A 1 77 ? -14.541 5.082 6.790 1.00 95.12 77 THR A N 1
ATOM 585 C CA . THR A 1 77 ? -13.071 4.951 6.926 1.00 95.12 77 THR A CA 1
ATOM 586 C C . THR A 1 77 ? -12.592 5.167 8.364 1.00 95.12 77 THR A C 1
ATOM 588 O O . THR A 1 77 ? -11.589 4.578 8.767 1.00 95.12 77 THR A O 1
ATOM 591 N N . CYS A 1 78 ? -13.291 5.998 9.144 1.00 95.12 78 CYS A N 1
ATOM 592 C CA . CYS A 1 78 ? -12.965 6.223 10.549 1.00 95.12 78 CYS A CA 1
ATOM 593 C C . CYS A 1 78 ? -13.075 4.934 11.383 1.00 95.12 78 CYS A C 1
ATOM 595 O O . CYS A 1 78 ? -12.213 4.711 12.223 1.00 95.12 78 CYS A O 1
ATOM 597 N N . VAL A 1 79 ? -14.017 4.033 11.077 1.00 95.75 79 VAL A N 1
ATOM 598 C CA . VAL A 1 79 ? -14.168 2.727 11.751 1.00 95.75 79 VAL A CA 1
ATOM 599 C C . VAL A 1 79 ? -12.959 1.825 11.503 1.00 95.75 79 VAL A C 1
ATOM 601 O O . VAL A 1 79 ? -12.425 1.235 12.435 1.00 95.75 79 VAL A O 1
ATOM 604 N N . VAL A 1 80 ? -12.459 1.778 10.262 1.00 96.31 80 VAL A N 1
ATOM 605 C CA . VAL A 1 80 ? -11.247 1.011 9.911 1.00 96.31 80 VAL A CA 1
ATOM 606 C C . VAL A 1 80 ? -10.050 1.451 10.757 1.00 96.31 80 VAL A C 1
ATOM 608 O O . VAL A 1 80 ? -9.261 0.623 11.206 1.00 96.31 80 VAL A O 1
ATOM 611 N N . ARG A 1 81 ? -9.903 2.764 10.968 1.00 96.31 81 ARG A N 1
ATOM 612 C CA . ARG A 1 81 ? -8.795 3.339 11.742 1.00 96.31 81 ARG A CA 1
ATOM 613 C C . ARG A 1 81 ? -8.993 3.164 13.242 1.00 96.31 81 ARG A C 1
ATOM 615 O O . ARG A 1 81 ? -8.031 2.855 13.930 1.00 96.31 81 ARG A O 1
ATOM 622 N N . LEU A 1 82 ? -10.227 3.320 13.714 1.00 96.56 82 LEU A N 1
ATOM 623 C CA . LEU A 1 82 ? -10.615 3.109 15.103 1.00 96.56 82 LEU A CA 1
ATOM 624 C C . LEU A 1 82 ? -10.290 1.683 15.556 1.00 96.56 82 LEU A C 1
ATOM 626 O O . LEU A 1 82 ? -9.636 1.507 16.573 1.00 96.56 82 LEU A O 1
ATOM 630 N N . LEU A 1 83 ? -10.681 0.672 14.778 1.00 96.06 83 LEU A N 1
ATOM 631 C CA . LEU A 1 83 ? -10.431 -0.730 15.124 1.00 96.06 83 LEU A CA 1
ATOM 632 C C . LEU A 1 83 ? -8.943 -1.077 15.126 1.00 96.06 83 LEU A C 1
ATOM 634 O O . LEU A 1 83 ? -8.478 -1.818 15.991 1.00 96.06 83 LEU A O 1
ATOM 638 N N . ALA A 1 84 ? -8.179 -0.495 14.200 1.00 95.56 84 ALA A N 1
ATOM 639 C CA . ALA A 1 84 ? -6.727 -0.620 14.203 1.00 95.56 84 ALA A CA 1
ATOM 640 C C . ALA A 1 84 ? -6.098 0.011 15.457 1.00 95.56 84 ALA A C 1
ATOM 642 O O . ALA A 1 84 ? -5.241 -0.614 16.075 1.00 95.56 84 ALA A O 1
ATOM 643 N N . ALA A 1 85 ? -6.554 1.202 15.858 1.00 95.62 85 ALA A N 1
ATOM 644 C CA . ALA A 1 85 ? -6.082 1.885 17.062 1.00 95.62 85 ALA A CA 1
ATOM 645 C C . ALA A 1 85 ? -6.459 1.117 18.344 1.00 95.62 85 ALA A C 1
ATOM 647 O O . ALA A 1 85 ? -5.597 0.890 19.186 1.00 95.62 85 ALA A O 1
ATOM 648 N N . LEU A 1 86 ? -7.696 0.614 18.457 1.00 95.31 86 LEU A N 1
ATOM 649 C CA . LEU A 1 86 ? -8.135 -0.237 19.576 1.00 95.31 86 LEU A CA 1
ATOM 650 C C . LEU A 1 86 ? -7.303 -1.524 19.686 1.00 95.31 86 LEU A C 1
ATOM 652 O O . LEU A 1 86 ? -6.909 -1.922 20.780 1.00 95.31 86 LEU A O 1
ATOM 656 N N . THR A 1 87 ? -6.983 -2.149 18.550 1.00 95.06 87 THR A N 1
ATOM 657 C CA . THR A 1 87 ? -6.105 -3.329 18.517 1.00 95.06 87 THR A CA 1
ATOM 658 C C . THR A 1 87 ? -4.687 -2.973 18.972 1.00 95.06 87 THR A C 1
ATOM 660 O O . THR A 1 87 ? -4.085 -3.717 19.742 1.00 95.06 87 THR A O 1
ATOM 663 N N . ALA A 1 88 ? -4.156 -1.825 18.537 1.00 92.69 88 ALA A N 1
ATOM 664 C CA . ALA A 1 88 ? -2.808 -1.372 18.882 1.00 92.69 88 ALA A CA 1
ATOM 665 C C . ALA A 1 88 ? -2.639 -1.052 20.377 1.00 92.69 88 ALA A C 1
ATOM 667 O O . ALA A 1 88 ? -1.560 -1.272 20.920 1.00 92.69 88 ALA A O 1
ATOM 668 N N . VAL A 1 89 ? -3.699 -0.586 21.049 1.00 92.31 89 VAL A N 1
ATOM 669 C CA . VAL A 1 89 ? -3.701 -0.343 22.504 1.00 92.31 89 VAL A CA 1
ATOM 670 C C . VAL A 1 89 ? -4.036 -1.589 23.338 1.00 92.31 89 VAL A C 1
ATOM 672 O O . VAL A 1 89 ? -4.148 -1.491 24.556 1.00 92.31 89 VAL A O 1
ATOM 675 N N . GLY A 1 90 ? -4.170 -2.761 22.706 1.00 92.19 90 GLY A N 1
ATOM 676 C CA . GLY A 1 90 ? -4.267 -4.050 23.396 1.00 92.19 90 GLY A CA 1
ATOM 677 C C . GLY A 1 90 ? -5.669 -4.651 23.518 1.00 92.19 90 GLY A C 1
ATOM 678 O O . GLY A 1 90 ? -5.805 -5.675 24.172 1.00 92.19 90 GLY A O 1
ATOM 679 N N . HIS A 1 91 ? -6.697 -4.089 22.874 1.00 92.50 91 HIS A N 1
ATOM 680 C CA . HIS A 1 91 ? -8.073 -4.622 22.929 1.00 92.50 91 HIS A CA 1
ATOM 681 C C . HIS A 1 91 ? -8.416 -5.595 21.786 1.00 92.50 91 HIS A C 1
ATOM 683 O O . HIS A 1 91 ? -9.585 -5.763 21.437 1.00 92.50 91 HIS A O 1
ATOM 689 N N . GLY A 1 92 ? -7.410 -6.215 21.161 1.00 88.38 92 GLY A N 1
ATOM 690 C CA . GLY A 1 92 ? -7.593 -7.107 20.005 1.00 88.38 92 GLY A CA 1
ATOM 691 C C . GLY A 1 92 ? -8.339 -8.417 20.300 1.00 88.38 92 GLY A C 1
ATOM 692 O O . GLY A 1 92 ? -8.699 -9.129 19.371 1.00 88.38 92 GLY A O 1
ATOM 693 N N . ASP A 1 93 ? -8.569 -8.742 21.570 1.00 89.44 93 ASP A N 1
ATOM 694 C CA . ASP A 1 93 ? -9.423 -9.839 22.037 1.00 89.44 93 ASP A CA 1
ATOM 695 C C . ASP A 1 93 ? -10.922 -9.497 21.964 1.00 89.44 93 ASP A C 1
ATOM 697 O O . ASP A 1 93 ? -11.756 -10.389 21.818 1.00 89.44 93 ASP A O 1
ATOM 701 N N . LYS A 1 94 ? -11.263 -8.204 22.030 1.00 89.62 94 LYS A N 1
ATOM 702 C CA . LYS A 1 94 ? -12.647 -7.698 22.042 1.00 89.62 94 LYS A CA 1
ATOM 703 C C . LYS A 1 94 ? -13.077 -7.080 20.719 1.00 89.62 94 LYS A C 1
ATOM 705 O O . LYS A 1 94 ? -14.273 -6.972 20.450 1.00 89.62 94 LYS A O 1
ATOM 710 N N . VAL A 1 95 ? -12.115 -6.660 19.900 1.00 93.19 95 VAL A N 1
ATOM 711 C CA . VAL A 1 95 ? -12.374 -6.049 18.597 1.00 93.19 95 VAL A CA 1
ATOM 712 C C . VAL A 1 95 ? -11.722 -6.837 17.475 1.00 93.19 95 VAL A C 1
ATOM 714 O O . VAL A 1 95 ? -10.637 -7.389 17.632 1.00 93.19 95 VAL A O 1
ATOM 717 N N . ALA A 1 96 ? -12.355 -6.837 16.308 1.00 94.19 96 ALA A N 1
ATOM 718 C CA . ALA A 1 96 ? -11.783 -7.405 15.098 1.00 94.19 96 ALA A CA 1
ATOM 719 C C . ALA A 1 96 ? -11.397 -6.303 14.106 1.00 94.19 96 ALA A C 1
ATOM 721 O O . ALA A 1 96 ? -11.983 -5.223 14.061 1.00 94.19 96 ALA A O 1
ATOM 722 N N . LEU A 1 97 ? -10.396 -6.574 13.268 1.00 94.75 97 LEU A N 1
ATOM 723 C CA . LEU A 1 97 ? -10.003 -5.660 12.197 1.00 94.75 97 LEU A CA 1
ATOM 724 C C . LEU A 1 97 ? -10.948 -5.783 10.997 1.00 94.75 97 LEU A C 1
ATOM 726 O O . LEU A 1 97 ? -11.310 -6.884 10.583 1.00 94.75 97 LEU A O 1
ATOM 730 N N . VAL A 1 98 ? -11.261 -4.651 10.359 1.00 95.31 98 VAL A N 1
ATOM 731 C CA . VAL A 1 98 ? -12.011 -4.639 9.093 1.00 95.31 98 VAL A CA 1
ATOM 732 C C . VAL A 1 98 ? -11.195 -5.348 8.014 1.00 95.31 98 VAL A C 1
ATOM 734 O O . VAL A 1 98 ? -10.066 -4.955 7.700 1.00 95.31 98 VAL A O 1
ATOM 737 N N . SER A 1 99 ? -11.786 -6.367 7.395 1.00 93.69 99 SER A N 1
ATOM 738 C CA . SER A 1 99 ? -11.192 -7.043 6.246 1.00 93.69 99 SER A CA 1
ATOM 739 C C . SER A 1 99 ? -11.461 -6.272 4.948 1.00 93.69 99 SER A C 1
ATOM 741 O O . SER A 1 99 ? -12.476 -5.594 4.777 1.00 93.69 99 SER A O 1
ATOM 743 N N . CYS A 1 100 ? -10.524 -6.338 4.001 1.00 95.25 100 CYS A N 1
ATOM 744 C CA . CYS A 1 100 ? -10.717 -5.787 2.664 1.00 95.25 100 CYS A CA 1
ATOM 745 C C . CYS A 1 100 ? -11.824 -6.551 1.926 1.00 95.25 100 CYS A C 1
ATOM 747 O O . CYS A 1 100 ? -11.642 -7.735 1.636 1.00 95.25 100 CYS A O 1
ATOM 749 N N . GLY A 1 101 ? -12.871 -5.854 1.475 1.00 93.56 101 GLY A N 1
ATOM 750 C CA . GLY A 1 101 ? -14.037 -6.449 0.805 1.00 93.56 101 GLY A CA 1
ATOM 751 C C . GLY A 1 101 ? -13.753 -7.148 -0.532 1.00 93.56 101 GLY A C 1
ATOM 752 O O . GLY A 1 101 ? -14.646 -7.715 -1.145 1.00 93.56 101 GLY A O 1
ATOM 753 N N . ASN A 1 102 ? -12.505 -7.123 -1.018 1.00 92.19 102 ASN A N 1
ATOM 754 C CA . ASN A 1 102 ? -12.093 -7.841 -2.228 1.00 92.19 102 ASN A CA 1
ATOM 755 C C . ASN A 1 102 ? -11.099 -8.983 -1.983 1.00 92.19 102 ASN A C 1
ATOM 757 O O . ASN A 1 102 ? -11.076 -9.931 -2.756 1.00 92.19 102 ASN A O 1
ATOM 761 N N . CYS A 1 103 ? -10.198 -8.869 -1.004 1.00 91.25 103 CYS A N 1
ATOM 762 C CA . CYS A 1 103 ? -9.157 -9.885 -0.790 1.00 91.25 103 CYS A CA 1
ATOM 763 C C . CYS A 1 103 ? -9.149 -10.496 0.610 1.00 91.25 103 CYS A C 1
ATOM 765 O O . CYS A 1 103 ? -8.249 -11.284 0.891 1.00 91.25 103 CYS A O 1
ATOM 767 N N . GLY A 1 104 ? -10.064 -10.089 1.492 1.00 91.00 104 GLY A N 1
ATOM 768 C CA . GLY A 1 104 ? -10.189 -10.587 2.864 1.00 91.00 104 GLY A CA 1
ATOM 769 C C . GLY A 1 104 ? -9.045 -10.203 3.807 1.00 91.00 104 GLY A C 1
ATOM 770 O O . GLY A 1 104 ? -9.102 -10.494 4.993 1.00 91.00 104 GLY A O 1
ATOM 771 N N . ARG A 1 105 ? -7.989 -9.537 3.321 1.00 90.94 105 ARG A N 1
ATOM 772 C CA . ARG A 1 105 ? -6.847 -9.149 4.162 1.00 90.94 105 ARG A CA 1
ATOM 773 C C . ARG A 1 105 ? -7.168 -7.912 4.988 1.00 90.94 105 ARG A C 1
ATOM 775 O O . ARG A 1 105 ? -7.734 -6.958 4.458 1.00 90.94 105 ARG A O 1
ATOM 782 N N . THR A 1 106 ? -6.717 -7.917 6.232 1.00 91.31 106 THR A N 1
ATOM 783 C CA . THR A 1 106 ? -6.768 -6.786 7.170 1.00 91.31 106 THR A CA 1
ATOM 784 C C . THR A 1 106 ? -5.559 -5.856 7.015 1.00 91.31 106 THR A C 1
ATOM 786 O O . THR A 1 106 ? -5.653 -4.669 7.312 1.00 91.31 106 THR A O 1
ATOM 789 N N . GLU A 1 107 ? -4.454 -6.356 6.442 1.00 85.50 107 GLU A N 1
ATOM 790 C CA . GLU A 1 107 ? -3.263 -5.561 6.130 1.00 85.50 107 GLU A CA 1
ATOM 791 C C . GLU A 1 107 ? -2.912 -5.510 4.626 1.00 85.50 107 GLU A C 1
ATOM 793 O O . GLU A 1 107 ? -2.876 -6.546 3.940 1.00 85.50 107 GLU A O 1
ATOM 798 N N . PRO A 1 108 ? -2.573 -4.318 4.088 1.00 90.06 108 PRO A N 1
ATOM 799 C CA . PRO A 1 108 ? -2.681 -2.999 4.731 1.00 90.06 108 PRO A CA 1
ATOM 800 C C . PRO A 1 108 ? -4.148 -2.598 4.958 1.00 90.06 108 PRO A C 1
ATOM 802 O O . PRO A 1 108 ? -5.018 -3.062 4.216 1.00 90.06 108 PRO A O 1
ATOM 805 N N . LEU A 1 109 ? -4.394 -1.707 5.929 1.00 93.38 109 LEU A N 1
ATOM 806 C CA . LEU A 1 109 ? -5.746 -1.288 6.317 1.00 93.38 109 LEU A CA 1
ATOM 807 C C . LEU A 1 109 ? -6.601 -0.879 5.101 1.00 93.38 109 LEU A C 1
ATOM 809 O O . LEU A 1 109 ? -6.138 -0.112 4.241 1.00 93.38 109 LEU A O 1
ATOM 813 N N . PRO A 1 110 ? -7.851 -1.363 5.003 1.00 94.75 110 PRO A N 1
ATOM 814 C CA . PRO A 1 110 ? -8.720 -1.073 3.875 1.00 94.75 110 PRO A CA 1
ATOM 815 C C . PRO A 1 110 ? -9.347 0.323 3.980 1.00 94.75 110 PRO A C 1
ATOM 817 O O . PRO A 1 110 ? -10.504 0.484 4.325 1.00 94.75 110 PRO A O 1
ATOM 820 N N . THR A 1 111 ? -8.591 1.376 3.674 1.00 95.06 111 THR A N 1
ATOM 821 C CA . THR A 1 111 ? -9.071 2.765 3.823 1.00 95.06 111 THR A CA 1
ATOM 822 C C . THR A 1 111 ? -9.778 3.337 2.590 1.00 95.06 111 THR A C 1
ATOM 824 O O . THR A 1 111 ? -10.374 4.412 2.667 1.00 95.06 111 THR A O 1
ATOM 827 N N . ASN A 1 112 ? -9.748 2.646 1.446 1.00 95.62 112 ASN A N 1
ATOM 828 C CA . ASN A 1 112 ? -10.310 3.155 0.189 1.00 95.62 112 ASN A CA 1
ATOM 829 C C . ASN A 1 112 ? -11.755 2.695 -0.012 1.00 95.62 112 ASN A C 1
ATOM 831 O O . ASN A 1 112 ? -12.116 1.603 0.410 1.00 95.62 112 ASN A O 1
ATOM 835 N N . ASN A 1 113 ? -12.568 3.493 -0.706 1.00 93.94 113 ASN A N 1
ATOM 836 C CA . ASN A 1 113 ? -13.903 3.071 -1.139 1.00 93.94 113 ASN A CA 1
ATOM 837 C C . ASN A 1 113 ? -13.823 2.066 -2.300 1.00 93.94 113 ASN A C 1
ATOM 839 O O . ASN A 1 113 ? -12.935 2.152 -3.154 1.00 93.94 113 ASN A O 1
ATOM 843 N N . GLY A 1 114 ? -14.792 1.159 -2.362 1.00 91.00 114 GLY A N 1
ATOM 844 C CA . GLY A 1 114 ? -14.993 0.227 -3.461 1.00 91.00 114 GLY A CA 1
ATOM 845 C C . GLY A 1 114 ? -16.423 -0.321 -3.492 1.00 91.00 114 GLY A C 1
ATOM 846 O O . GLY A 1 114 ? -17.193 -0.073 -2.571 1.00 91.00 114 GLY A O 1
ATOM 847 N N . PRO A 1 115 ? -16.786 -1.068 -4.548 1.00 87.69 115 PRO A N 1
ATOM 848 C CA . PRO A 1 115 ? -18.151 -1.570 -4.734 1.00 87.69 115 PRO A CA 1
ATOM 849 C C . PRO A 1 115 ? -18.559 -2.654 -3.724 1.00 87.69 115 PRO A C 1
ATOM 851 O O . PRO A 1 115 ? -19.738 -2.827 -3.470 1.00 87.69 115 PRO A O 1
ATOM 854 N N . ALA A 1 116 ? -17.592 -3.369 -3.141 1.00 86.81 116 ALA A N 1
ATOM 855 C CA . ALA A 1 116 ? -17.810 -4.370 -2.091 1.00 86.81 116 ALA A CA 1
ATOM 856 C C . ALA A 1 116 ? -17.452 -3.813 -0.694 1.00 86.81 116 ALA A C 1
ATOM 858 O O . ALA A 1 116 ? -16.949 -4.535 0.163 1.00 86.81 116 ALA A O 1
ATOM 859 N N . GLY A 1 117 ? -17.593 -2.497 -0.504 1.00 92.62 117 GLY A N 1
ATOM 860 C CA . GLY A 1 117 ? -17.146 -1.783 0.691 1.00 92.62 117 GLY A CA 1
ATOM 861 C C . GLY A 1 117 ? -15.672 -1.364 0.634 1.00 92.62 117 GLY A C 1
ATOM 862 O O . GLY A 1 117 ? -15.121 -1.011 -0.413 1.00 92.62 117 GLY A O 1
ATOM 863 N N . ARG A 1 118 ? -15.021 -1.365 1.793 1.00 96.06 118 ARG A N 1
ATOM 864 C CA . ARG A 1 118 ? -13.660 -0.886 2.027 1.00 96.06 118 ARG A CA 1
ATOM 865 C C . ARG A 1 118 ? -12.599 -1.766 1.367 1.00 96.06 118 ARG A C 1
ATOM 867 O O . ARG A 1 118 ? -12.574 -2.985 1.524 1.00 96.06 118 ARG A O 1
ATOM 874 N N . LEU A 1 119 ? -11.659 -1.132 0.667 1.00 95.88 119 LEU A N 1
ATOM 875 C CA . LEU A 1 119 ? -10.580 -1.781 -0.075 1.00 95.88 119 LEU A CA 1
ATOM 876 C C . LEU A 1 119 ? -9.192 -1.368 0.424 1.00 95.88 119 LEU A C 1
ATOM 878 O O . LEU A 1 119 ? -8.882 -0.187 0.620 1.00 95.88 119 LEU A O 1
ATOM 882 N N . CYS A 1 120 ? -8.303 -2.356 0.541 1.00 95.00 120 CYS A N 1
ATOM 883 C CA . CYS A 1 120 ? -6.881 -2.109 0.762 1.00 95.00 120 CYS A CA 1
ATOM 884 C C . CYS A 1 120 ? -6.245 -1.447 -0.465 1.00 95.00 120 CYS A C 1
ATOM 886 O O . CYS A 1 120 ? -6.653 -1.692 -1.604 1.00 95.00 120 CYS A O 1
ATOM 888 N N . SER A 1 121 ? -5.201 -0.645 -0.243 1.00 93.62 121 SER A N 1
ATOM 889 C CA . SER A 1 121 ? -4.503 0.114 -1.297 1.00 93.62 121 SER A CA 1
ATOM 890 C C . SER A 1 121 ? -4.074 -0.753 -2.487 1.00 93.62 121 SER A C 1
ATOM 892 O O . SER A 1 121 ? -4.138 -0.325 -3.640 1.00 93.62 121 SER A O 1
ATOM 894 N N . ARG A 1 122 ? -3.715 -2.018 -2.234 1.00 93.38 122 ARG A N 1
ATOM 895 C CA . ARG A 1 122 ? -3.388 -2.998 -3.275 1.00 93.38 122 ARG A CA 1
ATOM 896 C C . ARG A 1 122 ? -4.595 -3.355 -4.150 1.00 93.38 122 ARG A C 1
ATOM 898 O O . ARG A 1 122 ? -4.437 -3.444 -5.367 1.00 93.38 122 ARG A O 1
ATOM 905 N N . CYS A 1 123 ? -5.767 -3.598 -3.565 1.00 93.62 123 CYS A N 1
ATOM 906 C CA . CYS A 1 123 ? -6.975 -3.935 -4.326 1.00 93.62 123 CYS A CA 1
ATOM 907 C C . CYS A 1 123 ? -7.484 -2.731 -5.117 1.00 93.62 123 CYS A C 1
ATOM 909 O O . CYS A 1 123 ? -7.787 -2.872 -6.301 1.00 93.62 123 CYS A O 1
ATOM 911 N N . THR A 1 124 ? -7.473 -1.545 -4.511 1.00 94.56 124 THR A N 1
ATOM 912 C CA . THR A 1 124 ? -7.806 -0.288 -5.192 1.00 94.56 124 THR A CA 1
ATOM 913 C C . THR A 1 124 ? -6.868 -0.044 -6.372 1.00 94.56 124 THR A C 1
ATOM 915 O O . THR A 1 124 ? -7.324 0.173 -7.490 1.00 94.56 124 THR A O 1
ATOM 918 N N . GLY A 1 125 ? -5.555 -0.195 -6.169 1.00 92.00 125 GLY A N 1
ATOM 919 C CA . GLY A 1 125 ? -4.559 -0.051 -7.232 1.00 92.00 125 GLY A CA 1
ATOM 920 C C . GLY A 1 125 ? -4.688 -1.091 -8.350 1.00 92.00 125 GLY A C 1
ATOM 921 O O . GLY A 1 125 ? -4.396 -0.784 -9.502 1.00 92.00 125 GLY A O 1
ATOM 922 N N . ARG A 1 126 ? -5.152 -2.315 -8.051 1.00 90.19 126 ARG A N 1
ATOM 923 C CA . ARG A 1 126 ? -5.477 -3.318 -9.084 1.00 90.19 126 ARG A CA 1
ATOM 924 C C . ARG A 1 126 ? -6.697 -2.908 -9.908 1.00 90.19 126 ARG A C 1
ATOM 926 O O . ARG A 1 126 ? -6.631 -3.015 -11.127 1.00 90.19 126 ARG A O 1
ATOM 933 N N . ARG A 1 127 ? -7.763 -2.423 -9.262 1.00 90.00 127 ARG A N 1
ATOM 934 C CA . ARG A 1 127 ? -8.997 -1.964 -9.926 1.00 90.00 127 ARG A CA 1
ATOM 935 C C . ARG A 1 127 ? -8.800 -0.684 -10.737 1.00 90.00 127 ARG A C 1
ATOM 937 O O . ARG A 1 127 ? -9.445 -0.511 -11.759 1.00 90.00 127 ARG A O 1
ATOM 944 N N . ALA A 1 128 ? -7.888 0.189 -10.315 1.00 90.06 128 ALA A N 1
ATOM 945 C CA . ALA A 1 128 ? -7.577 1.429 -11.022 1.00 90.06 128 ALA A CA 1
ATOM 946 C C . ALA A 1 128 ? -6.813 1.220 -12.345 1.00 90.06 128 ALA A C 1
ATOM 948 O O . ALA A 1 128 ? -6.616 2.180 -13.093 1.00 90.06 128 ALA A O 1
ATOM 949 N N . LYS A 1 129 ? -6.352 -0.004 -12.642 1.00 93.62 129 LYS A N 1
ATOM 950 C CA . LYS A 1 129 ? -5.657 -0.296 -13.899 1.00 93.62 129 LYS A CA 1
ATOM 951 C C . LYS A 1 129 ? -6.618 -0.188 -15.081 1.00 93.62 129 LYS A C 1
ATOM 953 O O . LYS A 1 129 ? -7.738 -0.680 -15.022 1.00 93.62 129 LYS A O 1
ATOM 958 N N . LYS A 1 130 ? -6.148 0.415 -16.171 1.00 94.12 130 LYS A N 1
ATOM 959 C CA . LYS A 1 130 ? -6.895 0.599 -17.423 1.00 94.12 130 LYS A CA 1
ATOM 960 C C . LYS A 1 130 ? -6.036 0.147 -18.610 1.00 94.12 130 LYS A C 1
ATOM 962 O O . LYS A 1 130 ? -4.810 0.065 -18.458 1.00 94.12 130 LYS A O 1
ATOM 967 N N . PRO A 1 131 ? -6.635 -0.184 -19.765 1.00 96.31 131 PRO A N 1
ATOM 968 C CA . PRO A 1 131 ? -5.866 -0.456 -20.974 1.00 96.31 131 PRO A CA 1
ATOM 969 C C . PRO A 1 131 ? -5.046 0.778 -21.368 1.00 96.31 131 PRO A C 1
ATOM 971 O O . PRO A 1 131 ? -5.546 1.902 -21.369 1.00 96.31 131 PRO A O 1
ATOM 974 N N . CYS A 1 132 ? -3.766 0.565 -21.666 1.00 96.81 132 CYS A N 1
ATOM 975 C CA . CYS A 1 132 ? -2.890 1.600 -22.204 1.00 96.81 132 CYS A CA 1
ATOM 976 C C . CYS A 1 132 ? -3.248 1.885 -23.667 1.00 96.81 132 CYS A C 1
ATOM 978 O O . CYS A 1 132 ? -3.225 0.958 -24.474 1.00 96.81 132 CYS A O 1
ATOM 980 N N . ALA A 1 133 ? -3.455 3.153 -24.025 1.00 97.06 133 ALA A N 1
ATOM 981 C CA . ALA A 1 133 ? -3.787 3.568 -25.390 1.00 97.06 133 ALA A CA 1
ATOM 982 C C . ALA A 1 133 ? -2.737 3.160 -26.444 1.00 97.06 133 ALA A C 1
ATOM 984 O O . ALA A 1 133 ? -3.078 2.949 -27.599 1.00 97.06 133 ALA A O 1
ATOM 985 N N . ARG A 1 134 ? -1.462 3.002 -26.056 1.00 95.12 134 ARG A N 1
ATOM 986 C CA . ARG A 1 134 ? -0.374 2.651 -26.990 1.00 95.12 134 ARG A CA 1
ATOM 987 C C . ARG A 1 134 ? -0.066 1.161 -27.083 1.00 95.12 134 ARG A C 1
ATOM 989 O O . ARG A 1 134 ? 0.211 0.662 -28.161 1.00 95.12 134 ARG 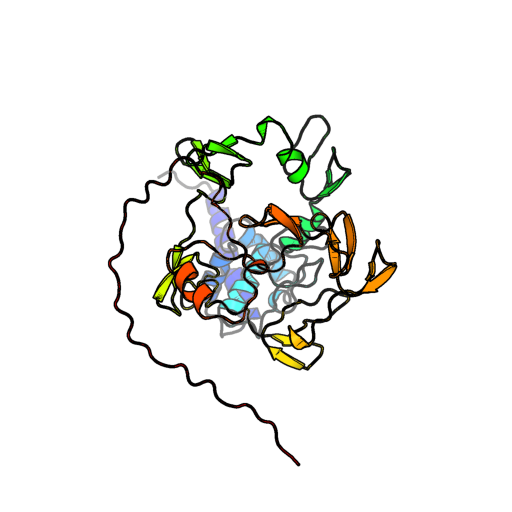A O 1
ATOM 996 N N . CYS A 1 135 ? -0.025 0.452 -25.953 1.00 94.81 135 CYS A N 1
ATOM 997 C CA . CYS A 1 135 ? 0.385 -0.960 -25.935 1.00 94.81 135 CYS A CA 1
ATOM 998 C C . CYS A 1 135 ? -0.743 -1.939 -25.602 1.00 94.81 135 CYS A C 1
ATOM 1000 O O . CYS A 1 135 ? -0.476 -3.132 -25.480 1.00 94.81 135 CYS A O 1
ATOM 1002 N N . GLY A 1 136 ? -1.962 -1.453 -25.354 1.00 93.69 136 GLY A N 1
ATOM 1003 C CA . GLY A 1 136 ? -3.141 -2.256 -25.011 1.00 93.69 136 GLY A CA 1
ATOM 1004 C C . GLY A 1 136 ? -3.114 -2.914 -23.625 1.00 93.69 136 GLY A C 1
ATOM 1005 O O . GLY A 1 136 ? -4.157 -3.278 -23.091 1.00 93.69 136 GLY A O 1
ATOM 1006 N N . LYS A 1 137 ? -1.944 -3.047 -22.983 1.00 93.88 137 LYS A N 1
ATOM 1007 C CA . LYS A 1 137 ? -1.806 -3.750 -21.697 1.00 93.88 137 LYS A CA 1
ATOM 1008 C C . LYS A 1 137 ? -2.572 -3.044 -20.576 1.00 93.88 137 LYS A C 1
ATOM 1010 O O . LYS A 1 137 ? -2.456 -1.829 -20.409 1.00 93.88 137 LYS A O 1
ATOM 1015 N N . VAL A 1 138 ? -3.269 -3.827 -19.749 1.00 94.38 138 VAL A N 1
ATOM 1016 C CA . VAL A 1 138 ? -3.949 -3.339 -18.540 1.00 94.38 138 VAL A CA 1
ATOM 1017 C C . VAL A 1 138 ? -2.912 -2.991 -17.471 1.00 94.38 138 VAL A C 1
ATOM 1019 O O . VAL A 1 138 ? -2.279 -3.862 -16.867 1.00 94.38 138 VAL A O 1
ATOM 1022 N N . ALA A 1 139 ? -2.721 -1.696 -17.234 1.00 93.75 139 ALA A N 1
ATOM 1023 C CA . ALA A 1 139 ? -1.695 -1.168 -16.342 1.00 93.75 139 ALA A CA 1
ATOM 1024 C C . ALA A 1 139 ? -2.178 0.093 -15.609 1.00 93.75 139 ALA A C 1
ATOM 1026 O O . ALA A 1 139 ? -3.240 0.639 -15.899 1.00 93.75 139 ALA A O 1
ATOM 1027 N N . GLY A 1 140 ? -1.396 0.559 -14.632 1.00 92.94 140 GLY A N 1
ATOM 1028 C CA . GLY A 1 140 ? -1.611 1.890 -14.064 1.00 92.94 140 GLY A CA 1
ATOM 1029 C C . GLY A 1 140 ? -1.344 2.954 -15.129 1.00 92.94 140 GLY A C 1
ATOM 1030 O O . GLY A 1 140 ? -0.289 2.926 -15.771 1.00 92.94 140 GLY A O 1
ATOM 1031 N N . ILE A 1 141 ? -2.300 3.862 -15.322 1.00 94.88 141 ILE A N 1
ATOM 1032 C CA . ILE A 1 141 ? -2.157 4.988 -16.247 1.00 94.88 141 ILE A CA 1
ATOM 1033 C C . ILE A 1 141 ? -1.327 6.067 -15.565 1.00 94.88 141 ILE A C 1
ATOM 1035 O O . ILE A 1 141 ? -1.706 6.563 -14.508 1.00 94.88 141 ILE A O 1
ATOM 1039 N N . TYR A 1 142 ? -0.183 6.381 -16.165 1.00 93.62 142 TYR A N 1
ATOM 1040 C CA . TYR A 1 142 ? 0.803 7.300 -15.603 1.00 93.62 142 TYR A CA 1
ATOM 1041 C C . TYR A 1 142 ? 0.697 8.700 -16.209 1.00 93.62 142 TYR A C 1
ATOM 1043 O O . TYR A 1 142 ? 0.910 9.689 -15.521 1.00 93.62 142 TYR A O 1
ATOM 1051 N N . ALA A 1 143 ? 0.338 8.784 -17.489 1.00 94.31 143 ALA A N 1
ATOM 1052 C CA .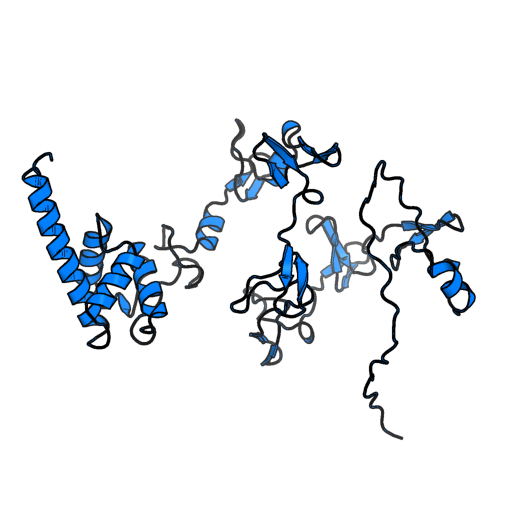 ALA A 1 143 ? 0.120 10.043 -18.183 1.00 94.31 143 ALA A CA 1
ATOM 1053 C C . ALA A 1 143 ? -1.115 9.941 -19.083 1.00 94.31 143 ALA A C 1
ATOM 1055 O O . ALA A 1 143 ? -1.526 8.843 -19.468 1.00 94.31 143 ALA A O 1
ATOM 1056 N N . ARG A 1 144 ? -1.712 11.087 -19.409 1.00 95.50 144 ARG A N 1
ATOM 1057 C CA . ARG A 1 144 ? -2.789 11.194 -20.398 1.00 95.50 144 ARG A CA 1
ATOM 1058 C C . ARG A 1 144 ? -2.283 11.981 -21.601 1.00 95.50 144 ARG A C 1
ATOM 1060 O O . ARG A 1 144 ? -1.545 12.954 -21.442 1.00 95.50 144 ARG A O 1
ATOM 1067 N N . ARG A 1 145 ? -2.644 11.509 -22.785 1.00 94.56 145 ARG A N 1
ATOM 1068 C CA . ARG A 1 145 ? -2.341 12.087 -24.095 1.00 94.56 145 ARG A CA 1
ATOM 1069 C C . ARG A 1 145 ? -3.646 12.166 -24.903 1.00 94.56 145 ARG A C 1
ATOM 1071 O O . ARG A 1 145 ? -4.637 11.582 -24.450 1.00 94.56 145 ARG A O 1
ATOM 1078 N N . PRO A 1 146 ? -3.680 12.854 -26.056 1.00 95.62 146 PRO A N 1
ATOM 1079 C CA . PRO A 1 146 ? -4.870 12.897 -26.908 1.00 95.62 146 PRO A CA 1
ATOM 1080 C C . PRO A 1 146 ? -5.406 11.507 -27.283 1.00 95.62 146 PRO A C 1
ATOM 1082 O O . PRO A 1 146 ? -6.613 11.295 -27.262 1.00 95.62 146 PRO A O 1
ATOM 1085 N N . GLU A 1 147 ? -4.528 10.524 -27.513 1.00 93.12 147 GLU A N 1
ATOM 1086 C CA . GLU A 1 147 ? -4.907 9.131 -27.791 1.00 93.12 147 GLU A CA 1
ATOM 1087 C C . GLU A 1 147 ? -5.457 8.367 -26.567 1.00 93.12 147 GLU A C 1
ATOM 1089 O O . GLU A 1 147 ? -5.967 7.256 -26.696 1.00 93.12 147 GLU A O 1
ATOM 1094 N N . GLY A 1 148 ? -5.342 8.935 -25.363 1.00 94.94 148 GLY A N 1
ATOM 1095 C CA . GLY A 1 148 ? -5.847 8.366 -24.117 1.00 94.94 148 GLY A CA 1
ATOM 1096 C C . GLY A 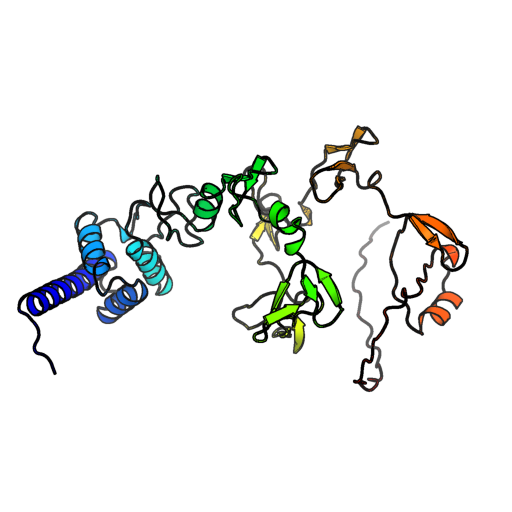1 148 ? -4.789 8.194 -23.024 1.00 94.94 148 GLY A C 1
ATOM 1097 O O . GLY A 1 148 ? -3.738 8.835 -22.991 1.00 94.94 148 GLY A O 1
ATOM 1098 N N . GLY A 1 149 ? -5.098 7.338 -22.047 1.00 96.12 149 GLY A N 1
ATOM 1099 C CA . GLY A 1 149 ? -4.201 7.043 -20.930 1.00 96.12 149 GLY A CA 1
ATOM 1100 C C . GLY A 1 149 ? -3.058 6.112 -21.334 1.00 96.12 149 GLY A C 1
ATOM 1101 O O . GLY A 1 149 ? -3.307 5.027 -21.855 1.00 96.12 149 GLY A O 1
ATOM 1102 N N . ILE A 1 150 ? -1.813 6.479 -21.027 1.00 96.94 150 ILE A N 1
ATOM 1103 C CA . ILE A 1 150 ? -0.626 5.659 -21.304 1.00 96.94 150 ILE A CA 1
ATOM 1104 C C . ILE A 1 150 ? 0.035 5.141 -20.020 1.00 96.94 150 ILE A C 1
ATOM 1106 O O . ILE A 1 150 ? 0.044 5.796 -18.974 1.00 96.94 150 ILE A O 1
ATOM 1110 N N . CYS A 1 151 ? 0.597 3.932 -20.085 1.00 96.12 151 CYS A N 1
ATOM 1111 C CA . CYS A 1 151 ? 1.313 3.312 -18.969 1.00 96.12 151 CYS A CA 1
ATOM 1112 C C . CYS A 1 151 ? 2.744 3.861 -18.826 1.00 96.12 151 CYS A C 1
ATOM 1114 O O . CYS A 1 151 ? 3.327 4.358 -19.790 1.00 96.12 151 CYS A O 1
ATOM 1116 N N . ASN A 1 152 ? 3.343 3.724 -17.636 1.00 94.56 152 ASN A N 1
ATOM 1117 C CA . ASN A 1 152 ? 4.689 4.248 -17.357 1.00 94.56 152 ASN A CA 1
ATOM 1118 C C . ASN A 1 152 ? 5.775 3.751 -18.345 1.00 94.56 152 ASN A C 1
ATOM 1120 O O . ASN A 1 152 ? 6.545 4.575 -18.828 1.00 94.56 152 ASN A O 1
ATOM 1124 N N . PRO A 1 153 ? 5.827 2.461 -18.751 1.00 94.25 153 PRO A N 1
ATOM 1125 C CA . PRO A 1 153 ? 6.769 2.020 -19.784 1.00 94.25 153 PRO A CA 1
ATOM 1126 C C . PRO A 1 153 ? 6.594 2.713 -21.142 1.00 94.25 153 PRO A C 1
ATOM 1128 O O . PRO A 1 153 ? 7.586 2.962 -21.816 1.00 94.25 153 PRO A O 1
ATOM 1131 N N . CYS A 1 154 ? 5.359 3.017 -21.557 1.00 94.75 154 CYS A N 1
ATOM 1132 C CA . CYS A 1 154 ? 5.099 3.749 -22.800 1.00 94.75 154 CYS A CA 1
ATOM 1133 C C . CYS A 1 154 ? 5.485 5.226 -22.674 1.00 94.75 154 CYS A C 1
ATOM 1135 O O . CYS A 1 154 ? 6.076 5.759 -23.604 1.00 94.75 154 CYS A O 1
ATOM 1137 N N . ARG A 1 155 ? 5.216 5.854 -21.522 1.00 94.94 155 ARG A N 1
ATOM 1138 C CA . ARG A 1 155 ? 5.663 7.221 -21.210 1.00 94.94 155 ARG A CA 1
ATOM 1139 C C . ARG A 1 155 ? 7.188 7.333 -21.189 1.00 94.94 155 ARG A C 1
ATOM 1141 O O . ARG A 1 155 ? 7.738 8.259 -21.755 1.00 94.94 155 ARG A O 1
ATOM 1148 N N . ASN A 1 156 ? 7.893 6.353 -20.628 1.00 94.12 156 ASN A N 1
ATOM 1149 C CA . ASN A 1 156 ? 9.362 6.338 -20.600 1.00 94.12 156 ASN A CA 1
ATOM 1150 C C . ASN A 1 156 ? 10.019 6.152 -21.982 1.00 94.12 156 ASN A C 1
ATOM 1152 O O . ASN A 1 156 ? 11.234 6.290 -22.092 1.00 94.12 156 ASN A O 1
ATOM 1156 N N . LYS A 1 157 ? 9.254 5.788 -23.019 1.00 93.06 157 LYS A N 1
ATOM 1157 C CA . LYS A 1 157 ? 9.749 5.705 -24.401 1.00 93.06 157 LYS A CA 1
ATOM 1158 C C . LYS A 1 157 ? 9.607 7.024 -25.164 1.00 93.06 157 LYS A C 1
ATOM 1160 O O . LYS A 1 157 ? 10.098 7.095 -26.285 1.00 93.06 157 LYS A O 1
ATOM 1165 N N . GLU A 1 158 ? 8.921 8.022 -24.606 1.00 91.75 158 GLU A N 1
ATOM 1166 C CA . GLU A 1 158 ? 8.769 9.320 -25.264 1.00 91.75 158 GLU A CA 1
ATOM 1167 C C . GLU A 1 158 ? 10.120 10.054 -25.338 1.00 91.75 158 GLU A C 1
ATOM 1169 O O . GLU A 1 158 ? 10.951 9.876 -24.440 1.00 91.75 158 GLU A O 1
ATOM 1174 N N . PRO A 1 159 ? 10.374 10.845 -26.396 1.00 86.94 159 PRO A N 1
ATOM 1175 C CA . PRO A 1 159 ? 11.657 11.529 -26.577 1.00 86.94 159 PRO A CA 1
ATOM 1176 C C . PRO A 1 159 ? 12.006 12.483 -25.427 1.00 86.94 159 PRO A C 1
ATOM 1178 O O . PRO A 1 159 ? 13.150 12.518 -24.984 1.00 86.94 159 PRO A O 1
ATOM 1181 N N . ASP A 1 160 ? 11.005 13.191 -24.906 1.00 88.06 160 ASP A N 1
ATOM 1182 C CA . ASP A 1 160 ? 11.092 14.151 -23.799 1.00 88.06 160 ASP A CA 1
ATOM 1183 C C . ASP A 1 160 ? 11.119 13.484 -22.416 1.00 88.06 160 ASP A C 1
ATOM 1185 O O . ASP A 1 160 ? 11.328 14.138 -21.398 1.00 88.06 160 ASP A O 1
ATOM 1189 N N . ALA A 1 161 ? 10.925 12.164 -22.343 1.00 89.81 161 ALA A N 1
ATOM 1190 C CA . ALA A 1 161 ? 10.950 11.454 -21.073 1.00 89.81 161 ALA A CA 1
ATOM 1191 C C . ALA A 1 161 ? 12.359 11.347 -20.485 1.00 89.81 161 ALA A C 1
ATOM 1193 O O . ALA A 1 161 ? 12.485 11.093 -19.279 1.00 89.81 161 ALA A O 1
ATOM 1194 N N . LYS A 1 162 ? 13.387 11.453 -21.338 1.00 92.94 162 LYS A N 1
ATOM 1195 C CA . LYS A 1 162 ? 14.786 11.375 -20.939 1.00 92.94 162 LYS A CA 1
ATOM 1196 C C . LYS A 1 162 ? 15.355 12.768 -20.724 1.00 92.94 162 LYS A C 1
ATOM 1198 O O . LYS A 1 162 ? 15.257 13.624 -21.589 1.00 92.94 162 LYS A O 1
ATOM 1203 N N . GLU A 1 163 ? 16.024 12.931 -19.598 1.00 92.75 163 GLU A N 1
ATOM 1204 C CA . GLU A 1 163 ? 16.740 14.145 -19.224 1.00 92.75 163 GLU A CA 1
ATOM 1205 C C . GLU A 1 163 ? 18.225 13.804 -19.062 1.00 92.75 163 GLU A C 1
ATOM 1207 O O . GLU A 1 163 ? 18.597 12.638 -18.864 1.00 92.75 163 GLU A O 1
ATOM 1212 N N . GLU A 1 164 ? 19.081 14.812 -19.158 1.00 95.06 164 GLU A N 1
ATOM 1213 C CA . GLU A 1 164 ? 20.501 14.653 -18.878 1.00 95.06 164 GLU A CA 1
ATOM 1214 C C . GLU A 1 164 ? 20.727 14.541 -17.364 1.00 95.06 164 GLU A C 1
ATOM 1216 O O . GLU A 1 164 ? 20.125 15.257 -16.561 1.00 95.06 164 GLU A O 1
ATOM 1221 N N . CYS A 1 165 ? 21.574 13.599 -16.949 1.00 96.44 165 CYS A N 1
ATOM 1222 C CA . CYS A 1 165 ? 21.981 13.489 -15.555 1.00 96.44 165 CYS A CA 1
ATOM 1223 C C . CYS A 1 165 ? 22.991 14.591 -15.206 1.00 96.44 165 CYS A C 1
ATOM 1225 O O . CYS A 1 165 ? 24.071 14.602 -15.781 1.00 96.44 165 CYS A O 1
ATOM 1227 N N . ALA A 1 166 ? 22.719 15.394 -14.179 1.00 96.44 166 ALA A N 1
ATOM 1228 C CA . ALA A 1 166 ? 23.572 16.519 -13.777 1.00 96.44 166 ALA A CA 1
ATOM 1229 C C . ALA A 1 166 ? 24.996 16.138 -13.313 1.00 96.44 166 ALA A C 1
ATOM 1231 O O . ALA A 1 166 ? 25.869 16.990 -13.266 1.00 96.44 166 ALA A O 1
ATOM 1232 N N . ASP A 1 167 ? 25.218 14.870 -12.953 1.00 95.44 167 ASP A N 1
ATOM 1233 C CA . ASP A 1 167 ? 26.516 14.353 -12.487 1.00 95.44 167 ASP A CA 1
ATOM 1234 C C . ASP A 1 167 ? 27.290 13.582 -13.576 1.00 95.44 167 ASP A C 1
ATOM 1236 O O . ASP A 1 167 ? 28.446 13.864 -13.856 1.00 95.44 167 ASP A O 1
ATOM 1240 N N . CYS A 1 168 ? 26.657 12.600 -14.235 1.00 95.75 168 CYS A N 1
ATOM 1241 C CA . CYS A 1 168 ? 27.337 11.742 -15.221 1.00 95.75 168 CYS A CA 1
ATOM 1242 C C . CYS A 1 168 ? 26.952 12.007 -16.682 1.00 95.75 168 CYS A C 1
ATOM 1244 O O . CYS A 1 168 ? 27.326 11.213 -17.545 1.00 95.75 168 CYS A O 1
ATOM 1246 N N . HIS A 1 169 ? 26.150 13.039 -16.956 1.00 94.50 169 HIS A N 1
ATOM 1247 C CA . HIS A 1 169 ? 25.778 13.511 -18.299 1.00 94.50 169 HIS A CA 1
ATOM 1248 C C . HIS A 1 169 ? 25.097 12.482 -19.224 1.00 94.50 169 HIS A C 1
ATOM 1250 O O . HIS A 1 169 ? 24.931 12.683 -20.423 1.00 94.50 169 HIS A O 1
ATOM 1256 N N . ARG A 1 170 ? 24.650 11.340 -18.687 1.00 93.75 170 ARG A N 1
ATOM 1257 C CA . ARG A 1 170 ? 23.925 10.322 -19.464 1.00 93.75 170 ARG A CA 1
ATOM 1258 C C . ARG A 1 170 ? 22.457 10.698 -19.638 1.00 93.75 170 ARG A C 1
ATOM 1260 O O . ARG A 1 170 ? 21.795 11.027 -18.656 1.00 93.75 170 ARG A O 1
ATOM 1267 N N . MET A 1 171 ? 21.931 10.504 -20.850 1.00 92.81 171 MET A N 1
ATOM 1268 C CA . MET A 1 171 ? 20.498 10.614 -21.154 1.00 92.81 171 MET A CA 1
ATOM 1269 C C . MET A 1 171 ? 19.717 9.445 -20.545 1.00 92.81 171 MET A C 1
ATOM 1271 O O . MET A 1 171 ? 19.899 8.283 -20.922 1.00 92.81 171 MET A O 1
ATOM 1275 N N . MET A 1 172 ? 18.838 9.739 -19.590 1.00 92.56 172 MET A N 1
ATOM 1276 C CA . MET A 1 172 ? 18.203 8.734 -18.731 1.00 92.56 172 MET A CA 1
ATOM 1277 C C . MET A 1 172 ? 16.800 9.152 -18.292 1.00 92.56 172 MET A C 1
ATOM 1279 O O . MET A 1 172 ? 16.397 10.287 -18.483 1.00 92.56 172 MET A O 1
ATOM 1283 N N . ILE A 1 173 ? 16.030 8.237 -17.700 1.00 92.81 173 ILE A N 1
ATOM 1284 C CA . ILE A 1 173 ? 14.792 8.618 -17.005 1.00 92.81 173 ILE A CA 1
ATOM 1285 C C . ILE A 1 173 ? 15.171 9.134 -15.619 1.00 92.81 173 ILE A C 1
ATOM 1287 O O . ILE A 1 173 ? 15.782 8.384 -14.851 1.00 92.81 173 ILE A O 1
ATOM 1291 N N . SER A 1 174 ? 14.786 10.376 -15.304 1.00 92.88 174 SER A N 1
ATOM 1292 C CA . SER A 1 174 ? 15.077 10.997 -14.007 1.00 92.88 174 SER A CA 1
ATOM 1293 C C . SER A 1 174 ? 14.626 10.102 -12.856 1.00 92.88 174 SER A C 1
ATOM 1295 O O . SER A 1 174 ? 13.466 9.686 -12.781 1.00 92.88 174 SER A O 1
ATOM 1297 N N . TYR A 1 175 ? 15.571 9.770 -11.975 1.00 94.44 175 TYR A N 1
ATOM 1298 C CA . TYR A 1 175 ? 15.299 9.002 -10.763 1.00 94.44 175 TYR A CA 1
ATOM 1299 C C . TYR A 1 175 ? 15.021 9.927 -9.578 1.00 94.44 175 TYR A C 1
ATOM 1301 O O . TYR A 1 175 ? 14.176 9.629 -8.733 1.00 94.44 175 TYR A O 1
ATOM 1309 N N . ARG A 1 176 ? 15.739 11.050 -9.506 1.00 93.94 176 ARG A N 1
ATOM 1310 C CA . ARG A 1 176 ? 15.566 12.080 -8.484 1.00 93.94 176 ARG A CA 1
ATOM 1311 C C . ARG A 1 176 ? 15.777 13.447 -9.117 1.00 93.94 176 ARG A C 1
ATOM 1313 O O . ARG A 1 176 ? 16.815 13.663 -9.731 1.00 93.94 176 ARG A O 1
ATOM 1320 N N . ARG A 1 177 ? 14.834 14.358 -8.886 1.00 94.12 177 ARG A N 1
ATOM 1321 C CA . ARG A 1 177 ? 14.991 15.781 -9.186 1.00 94.12 177 ARG A CA 1
ATOM 1322 C C . ARG A 1 177 ? 15.463 16.515 -7.931 1.00 94.12 177 ARG A C 1
ATOM 1324 O O . ARG A 1 177 ? 14.948 16.247 -6.842 1.00 94.12 177 ARG A O 1
ATOM 1331 N N . LEU A 1 178 ? 16.481 17.352 -8.076 1.00 92.62 178 LEU A N 1
ATOM 1332 C CA . LEU A 1 178 ? 17.030 18.195 -7.021 1.00 92.62 178 LEU A CA 1
ATOM 1333 C C . LEU A 1 178 ? 16.212 19.495 -6.887 1.00 92.62 178 LEU A C 1
ATOM 1335 O O . LEU A 1 178 ? 15.449 19.832 -7.796 1.00 92.62 178 LEU A O 1
ATOM 1339 N N . PRO A 1 179 ? 16.323 20.218 -5.755 1.00 94.69 179 PRO A N 1
ATOM 1340 C CA . PRO A 1 179 ? 15.596 21.474 -5.546 1.00 94.69 179 PRO A CA 1
ATOM 1341 C C . PRO A 1 179 ? 15.902 22.566 -6.581 1.00 94.69 179 PRO A C 1
ATOM 1343 O O . PRO A 1 179 ? 15.040 23.391 -6.856 1.00 94.69 179 PRO A O 1
ATOM 1346 N N . ASP A 1 180 ? 17.096 22.545 -7.176 1.00 93.94 180 ASP A N 1
ATOM 1347 C CA . ASP A 1 180 ? 17.520 23.439 -8.264 1.00 93.94 180 ASP A CA 1
ATOM 1348 C C . ASP A 1 180 ? 16.923 23.066 -9.639 1.00 93.94 180 ASP A C 1
ATOM 1350 O O . ASP A 1 180 ? 17.194 23.724 -10.639 1.00 93.94 180 ASP A O 1
ATOM 1354 N N . GLY A 1 181 ? 16.108 22.007 -9.701 1.00 92.12 181 GLY A N 1
ATOM 1355 C CA . GLY A 1 181 ? 15.469 21.509 -10.919 1.00 92.12 181 GLY A CA 1
ATOM 1356 C C . GLY A 1 181 ? 16.295 20.482 -11.694 1.00 92.12 181 GLY A C 1
ATOM 1357 O O . GLY A 1 181 ? 15.744 19.815 -12.573 1.00 92.12 181 GLY A O 1
ATOM 1358 N N . SER A 1 182 ? 17.570 20.286 -11.350 1.00 93.88 182 SER A N 1
ATOM 1359 C CA . SER A 1 182 ? 18.443 19.331 -12.030 1.00 93.88 182 SER A CA 1
ATOM 1360 C C . SER A 1 182 ? 18.052 17.874 -11.733 1.00 93.88 182 SER A C 1
ATOM 1362 O O . SER A 1 182 ? 17.454 17.550 -10.700 1.00 93.88 182 SER A O 1
ATOM 1364 N N . SER A 1 183 ? 18.357 16.964 -12.662 1.00 95.94 183 SER A N 1
ATOM 1365 C CA . SER A 1 183 ? 17.950 15.555 -12.590 1.00 95.94 183 SER A CA 1
ATOM 1366 C C . SER A 1 183 ? 19.148 14.629 -12.392 1.00 95.94 183 SER A C 1
ATOM 1368 O O . SER A 1 183 ? 20.178 14.762 -13.044 1.00 95.94 183 SER A O 1
ATOM 1370 N N . LEU A 1 184 ? 19.004 13.634 -11.515 1.00 96.50 184 LEU A N 1
ATOM 1371 C CA . LEU A 1 184 ? 20.015 12.610 -11.261 1.00 96.50 184 LEU A CA 1
ATOM 1372 C C . LEU A 1 184 ? 19.524 11.226 -11.682 1.00 96.50 184 LEU A C 1
ATOM 1374 O O . LEU A 1 184 ? 18.381 10.828 -11.420 1.00 96.50 184 LEU A O 1
ATOM 1378 N N . CYS A 1 185 ? 20.431 10.454 -12.282 1.00 95.44 185 CYS A N 1
ATOM 1379 C CA . CYS A 1 185 ? 20.200 9.044 -12.570 1.00 95.44 185 CYS A CA 1
ATOM 1380 C C . CYS A 1 185 ? 20.204 8.205 -11.285 1.00 95.44 185 CYS A C 1
ATOM 1382 O O . CYS A 1 185 ? 20.727 8.618 -10.249 1.00 95.44 185 CYS A O 1
ATOM 1384 N N . GLN A 1 186 ? 19.670 6.980 -11.352 1.00 93.12 186 GLN A N 1
ATOM 1385 C CA . GLN A 1 186 ? 19.617 6.091 -10.189 1.00 93.12 186 GLN A CA 1
ATOM 1386 C C . GLN A 1 186 ? 21.000 5.851 -9.573 1.00 93.12 186 GLN A C 1
ATOM 1388 O O . GLN A 1 186 ? 21.086 5.712 -8.357 1.00 93.12 186 GLN A O 1
ATOM 1393 N N . THR A 1 187 ? 22.070 5.787 -10.371 1.00 92.69 187 THR A N 1
ATOM 1394 C CA . THR A 1 187 ? 23.440 5.559 -9.884 1.00 92.69 187 THR A CA 1
ATOM 1395 C C . THR A 1 187 ? 23.976 6.753 -9.099 1.00 92.69 187 THR A C 1
ATOM 1397 O O . THR A 1 187 ? 24.448 6.553 -7.985 1.00 92.69 187 THR A O 1
ATOM 1400 N N . CYS A 1 188 ? 23.852 7.957 -9.660 1.00 94.00 188 CYS A N 1
ATOM 1401 C CA . CYS A 1 188 ? 24.377 9.204 -9.097 1.00 94.00 188 CYS A CA 1
ATOM 1402 C C . CYS A 1 188 ? 23.521 9.747 -7.947 1.00 94.00 188 CYS A C 1
ATOM 1404 O O . CYS A 1 188 ? 24.016 10.445 -7.070 1.00 94.00 188 CYS A O 1
ATOM 1406 N N . ALA A 1 189 ? 22.224 9.423 -7.922 1.00 94.31 189 ALA A N 1
ATOM 1407 C CA . ALA A 1 189 ? 21.335 9.887 -6.868 1.00 94.31 189 ALA A CA 1
ATOM 1408 C C . ALA A 1 189 ? 21.811 9.409 -5.476 1.00 94.31 189 ALA A C 1
ATOM 1410 O O . ALA A 1 189 ? 22.080 8.210 -5.307 1.00 94.31 189 ALA A O 1
ATOM 1411 N N . PRO A 1 190 ? 21.836 10.299 -4.458 1.00 90.56 190 PRO A N 1
ATOM 1412 C CA . PRO A 1 190 ? 22.256 9.950 -3.106 1.00 90.56 190 PRO A CA 1
ATOM 1413 C C . PRO A 1 190 ? 21.502 8.739 -2.555 1.00 90.56 190 PRO A C 1
ATOM 1415 O O . PRO A 1 190 ? 20.265 8.700 -2.531 1.00 90.56 190 PRO A O 1
ATOM 1418 N N . LYS A 1 191 ? 22.259 7.737 -2.102 1.00 90.56 191 LYS A N 1
ATOM 1419 C CA . LYS A 1 191 ? 21.707 6.524 -1.493 1.00 90.56 191 LYS A CA 1
ATOM 1420 C C . LYS A 1 191 ? 21.340 6.803 -0.044 1.00 90.56 191 LYS A C 1
ATOM 1422 O O . LYS A 1 191 ? 22.108 7.442 0.670 1.00 90.56 191 LYS A O 1
ATOM 1427 N N . ASN A 1 192 ? 20.206 6.265 0.407 1.00 91.00 192 ASN A N 1
ATOM 1428 C CA . ASN A 1 192 ? 19.850 6.284 1.825 1.00 91.00 192 ASN A CA 1
ATOM 1429 C C . ASN A 1 192 ? 20.837 5.398 2.597 1.00 91.00 192 ASN A C 1
ATOM 1431 O O . ASN A 1 192 ? 20.674 4.178 2.634 1.00 91.00 192 ASN A O 1
ATOM 1435 N N . THR A 1 193 ? 21.891 6.007 3.131 1.00 95.31 193 THR A N 1
ATOM 1436 C CA . THR A 1 193 ? 23.017 5.331 3.777 1.00 95.31 193 THR A CA 1
ATOM 1437 C C . THR A 1 193 ? 23.028 5.725 5.243 1.00 95.31 193 THR A C 1
ATOM 1439 O O . THR A 1 193 ? 23.024 6.911 5.553 1.00 95.31 193 THR A O 1
ATOM 1442 N N . GLN A 1 194 ? 23.008 4.739 6.136 1.00 96.31 194 GLN A N 1
ATOM 1443 C CA . GLN A 1 194 ? 22.987 4.946 7.585 1.00 96.31 194 GLN A CA 1
ATOM 1444 C C . GLN A 1 194 ? 23.862 3.889 8.269 1.00 96.31 194 GLN A C 1
ATOM 1446 O O . GLN A 1 194 ? 24.229 2.876 7.660 1.00 96.31 194 GLN A O 1
ATOM 1451 N N . THR A 1 195 ? 24.215 4.119 9.532 1.00 97.81 195 THR A N 1
ATOM 1452 C CA . THR A 1 195 ? 24.962 3.157 10.350 1.00 97.81 195 THR A CA 1
ATOM 1453 C C . THR A 1 195 ? 24.093 1.944 10.644 1.00 97.81 195 THR A C 1
ATOM 1455 O O . THR A 1 195 ? 23.067 2.063 11.301 1.00 97.81 195 THR A O 1
ATOM 1458 N N . CYS A 1 196 ? 24.484 0.764 10.163 1.00 97.44 196 CYS A N 1
ATOM 1459 C CA . CYS A 1 196 ? 23.709 -0.448 10.398 1.00 97.44 196 CYS A CA 1
ATOM 1460 C C . CYS A 1 196 ? 23.729 -0.848 11.882 1.00 97.44 196 CYS A C 1
ATOM 1462 O O . CYS A 1 196 ? 24.809 -1.099 12.415 1.00 97.44 196 CYS A O 1
ATOM 1464 N N . CYS A 1 197 ? 22.560 -1.032 12.504 1.00 96.88 197 CYS A N 1
ATOM 1465 C CA . CYS A 1 197 ? 22.456 -1.419 13.919 1.00 96.88 197 CYS A CA 1
ATOM 1466 C C . CYS A 1 197 ? 23.046 -2.807 14.237 1.00 96.88 197 CYS A C 1
ATOM 1468 O O . CYS A 1 197 ? 23.410 -3.074 15.373 1.00 96.88 197 CYS A O 1
ATOM 1470 N N . ARG A 1 198 ? 23.194 -3.689 13.236 1.00 95.81 198 ARG A N 1
ATOM 1471 C CA . ARG A 1 198 ? 23.733 -5.051 13.418 1.00 95.81 198 ARG A CA 1
ATOM 1472 C C . ARG A 1 198 ? 25.248 -5.150 13.256 1.00 95.81 198 ARG A C 1
ATOM 1474 O O . ARG A 1 198 ? 25.887 -5.897 13.980 1.00 95.81 198 ARG A O 1
ATOM 1481 N N . CYS A 1 199 ? 25.828 -4.462 12.269 1.00 96.62 199 CYS A N 1
ATOM 1482 C CA . CYS A 1 199 ? 27.264 -4.582 11.968 1.00 96.62 199 CYS A CA 1
ATOM 1483 C C . CYS A 1 199 ? 28.066 -3.294 12.172 1.00 96.62 199 CYS A C 1
ATOM 1485 O O . CYS A 1 199 ? 29.249 -3.280 11.841 1.00 96.62 199 CYS A O 1
ATOM 1487 N N . GLY A 1 200 ? 27.432 -2.196 12.594 1.00 95.75 200 GLY A N 1
ATOM 1488 C CA . GLY A 1 200 ? 28.071 -0.903 12.866 1.00 95.75 200 GLY A CA 1
ATOM 1489 C C . GLY A 1 200 ? 28.615 -0.152 11.644 1.00 95.75 200 GLY A C 1
ATOM 1490 O O . GLY A 1 200 ? 29.152 0.939 11.777 1.00 95.75 200 GLY A O 1
ATOM 1491 N N . ARG A 1 201 ? 28.494 -0.703 10.430 1.00 97.25 201 ARG A N 1
ATOM 1492 C CA . ARG A 1 201 ? 29.044 -0.088 9.208 1.00 97.25 201 ARG A CA 1
ATOM 1493 C C . ARG A 1 201 ? 28.031 0.846 8.558 1.00 97.25 201 ARG A C 1
ATOM 1495 O O . ARG A 1 201 ? 26.858 0.487 8.434 1.00 97.25 201 ARG A O 1
ATOM 1502 N N . VAL A 1 202 ? 28.511 1.979 8.050 1.00 96.44 202 VAL A N 1
ATOM 1503 C CA . VAL A 1 202 ? 27.739 2.896 7.200 1.00 96.44 202 VAL A CA 1
ATOM 1504 C C . VAL A 1 202 ? 27.490 2.225 5.848 1.00 96.44 202 VAL A C 1
ATOM 1506 O O . VAL A 1 202 ? 28.422 1.946 5.093 1.00 96.44 202 VAL A O 1
ATOM 1509 N N . ARG A 1 203 ? 26.230 1.878 5.569 1.00 95.81 203 ARG A N 1
ATOM 1510 C CA . ARG A 1 203 ? 25.813 1.147 4.360 1.00 95.81 203 ARG A CA 1
ATOM 1511 C C . ARG A 1 203 ? 24.442 1.617 3.892 1.00 95.81 203 ARG A C 1
ATOM 1513 O O . ARG A 1 203 ? 23.680 2.191 4.666 1.00 95.81 203 ARG A O 1
ATOM 1520 N N . GLN A 1 204 ? 24.111 1.338 2.631 1.00 95.38 204 GLN A N 1
ATOM 1521 C CA . GLN A 1 204 ? 22.759 1.566 2.129 1.00 95.38 204 GLN A CA 1
ATOM 1522 C C . GLN A 1 204 ? 21.752 0.771 2.975 1.00 95.38 204 GLN A C 1
ATOM 1524 O O . GLN A 1 204 ? 21.909 -0.440 3.181 1.00 95.38 204 GLN A O 1
ATOM 1529 N N . VAL A 1 205 ? 20.726 1.466 3.462 1.00 96.50 205 VAL A N 1
ATOM 1530 C CA . VAL A 1 205 ? 19.651 0.888 4.266 1.00 96.50 205 VAL A CA 1
ATOM 1531 C C . VAL A 1 205 ? 18.815 -0.033 3.386 1.00 96.50 205 VAL A C 1
ATOM 1533 O O . VAL A 1 205 ? 18.316 0.377 2.338 1.00 96.50 205 VAL A O 1
ATOM 1536 N N . ASN A 1 206 ? 18.667 -1.283 3.822 1.00 95.19 206 ASN A N 1
ATOM 1537 C CA . ASN A 1 206 ? 17.789 -2.260 3.186 1.00 95.19 206 ASN A CA 1
ATOM 1538 C C . ASN A 1 206 ? 16.416 -2.304 3.864 1.00 95.19 206 ASN A C 1
ATOM 1540 O O . ASN A 1 206 ? 15.401 -2.410 3.186 1.00 95.19 206 ASN A O 1
ATOM 1544 N N . ALA A 1 207 ? 16.386 -2.216 5.195 1.00 93.88 207 ALA A N 1
ATOM 1545 C CA . ALA A 1 207 ? 15.155 -2.160 5.976 1.00 93.88 207 ALA A CA 1
ATOM 1546 C C . ALA A 1 207 ? 15.343 -1.300 7.232 1.00 93.88 207 ALA A C 1
ATOM 1548 O O . ALA A 1 207 ? 16.441 -1.250 7.786 1.00 93.88 207 ALA A O 1
ATOM 1549 N N . LEU A 1 208 ? 14.265 -0.660 7.682 1.00 94.06 208 LEU A N 1
ATOM 1550 C CA . LEU A 1 208 ? 14.173 -0.029 8.998 1.00 94.06 208 LEU A CA 1
ATOM 1551 C C . LEU A 1 208 ? 13.458 -1.013 9.927 1.00 94.06 208 LEU A C 1
ATOM 1553 O O . LEU A 1 208 ? 12.303 -1.357 9.680 1.00 94.06 208 LEU A O 1
ATOM 1557 N N . THR A 1 209 ? 14.171 -1.521 10.927 1.00 91.50 209 THR A N 1
ATOM 1558 C CA . THR A 1 209 ? 13.624 -2.418 11.958 1.00 91.50 209 THR A CA 1
ATOM 1559 C C . THR A 1 209 ? 13.371 -1.650 13.253 1.00 91.50 209 THR A C 1
ATOM 1561 O O . THR A 1 209 ? 13.797 -0.500 13.361 1.00 91.50 209 THR A O 1
ATOM 1564 N N . SER A 1 210 ? 12.713 -2.279 14.232 1.00 90.31 210 SER A N 1
ATOM 1565 C CA . SER A 1 210 ? 12.558 -1.731 15.591 1.00 90.31 210 SER A CA 1
ATOM 1566 C C . SER A 1 210 ? 13.895 -1.309 16.202 1.00 90.31 210 SER A C 1
ATOM 1568 O O . SER A 1 210 ? 13.990 -0.251 16.809 1.00 90.31 210 SER A O 1
ATOM 1570 N N . ASP A 1 211 ? 14.945 -2.092 15.950 1.00 92.06 211 ASP A N 1
ATOM 1571 C CA . ASP A 1 211 ? 16.284 -1.883 16.509 1.00 92.06 211 ASP A CA 1
ATOM 1572 C C . ASP A 1 211 ? 17.108 -0.865 15.693 1.00 92.06 211 ASP A C 1
ATOM 1574 O O . ASP A 1 211 ? 18.291 -0.652 15.953 1.00 92.06 211 ASP A O 1
ATOM 1578 N N . GLY A 1 212 ? 16.521 -0.278 14.643 1.00 93.88 212 GLY A N 1
ATOM 1579 C CA . GLY A 1 212 ? 17.166 0.685 13.751 1.00 93.88 212 GLY A CA 1
ATOM 1580 C C . GLY A 1 212 ? 17.411 0.181 12.318 1.00 93.88 212 GLY A C 1
ATOM 1581 O O . GLY A 1 212 ? 16.853 -0.838 11.885 1.00 93.88 212 GLY A O 1
ATOM 1582 N N . PRO A 1 213 ? 18.206 0.919 11.520 1.00 96.69 213 PRO A N 1
ATOM 1583 C CA . PRO A 1 213 ? 18.462 0.609 10.116 1.00 96.69 213 PRO A CA 1
ATOM 1584 C C . PRO A 1 213 ? 19.359 -0.624 9.941 1.00 96.69 213 PRO A C 1
ATOM 1586 O O . PRO A 1 213 ? 20.427 -0.755 10.542 1.00 96.69 213 PRO A O 1
ATOM 1589 N N . VAL A 1 214 ? 18.971 -1.514 9.029 1.00 96.88 214 VAL A N 1
ATOM 1590 C CA . VAL A 1 214 ? 19.703 -2.745 8.709 1.00 96.88 214 VAL A CA 1
ATOM 1591 C C . VAL A 1 214 ? 20.169 -2.721 7.254 1.00 96.88 214 VAL A C 1
ATOM 1593 O O . VAL A 1 214 ? 19.390 -2.450 6.337 1.00 96.88 214 VAL A O 1
ATOM 1596 N N . CYS A 1 215 ? 21.450 -3.020 7.021 1.00 96.75 215 CYS A N 1
ATOM 1597 C CA . CYS A 1 215 ? 22.013 -3.128 5.674 1.00 96.75 215 CYS A CA 1
ATOM 1598 C C . CYS A 1 215 ? 21.637 -4.456 4.998 1.00 96.75 215 CYS A C 1
ATOM 1600 O O . CYS A 1 215 ? 21.352 -5.441 5.674 1.00 96.75 215 CYS A O 1
ATOM 1602 N N . GLY A 1 216 ? 21.709 -4.523 3.664 1.00 94.56 216 GLY A N 1
ATOM 1603 C CA . GLY A 1 216 ? 21.304 -5.719 2.906 1.00 94.56 216 GLY A CA 1
ATOM 1604 C C . GLY A 1 216 ? 22.057 -7.001 3.279 1.00 94.56 216 GLY A C 1
ATOM 1605 O O . GLY A 1 216 ? 21.468 -8.072 3.276 1.00 94.56 216 GLY A O 1
ATOM 1606 N N . GLY A 1 217 ? 23.330 -6.897 3.677 1.00 94.88 217 GLY A N 1
ATOM 1607 C CA . GLY A 1 217 ? 24.116 -8.057 4.120 1.00 94.88 217 GLY A CA 1
ATOM 1608 C C . GLY A 1 217 ? 23.768 -8.563 5.524 1.00 94.88 217 GLY A C 1
ATOM 1609 O O . GLY A 1 217 ? 24.078 -9.702 5.847 1.00 94.88 217 GLY A O 1
ATOM 1610 N N . CYS A 1 218 ? 23.145 -7.728 6.358 1.00 94.38 218 CYS A N 1
ATOM 1611 C CA . CYS A 1 218 ? 22.695 -8.110 7.698 1.00 94.38 218 CYS A CA 1
ATOM 1612 C C . CYS A 1 218 ? 21.186 -8.337 7.764 1.00 94.38 218 CYS A C 1
ATOM 1614 O O . CYS A 1 218 ? 20.694 -8.810 8.784 1.00 94.38 218 CYS A O 1
ATOM 1616 N N . TYR A 1 219 ? 20.446 -7.958 6.724 1.00 93.81 219 TYR A N 1
ATOM 1617 C CA . TYR A 1 219 ? 19.011 -8.153 6.654 1.00 93.81 219 TYR A CA 1
ATOM 1618 C C . TYR A 1 219 ? 18.697 -9.628 6.419 1.00 93.81 219 TYR A C 1
ATOM 1620 O O . TYR A 1 219 ? 19.254 -10.270 5.532 1.00 93.81 219 TYR A O 1
ATOM 1628 N N . SER A 1 220 ? 17.756 -10.147 7.196 1.00 87.38 220 SER A N 1
ATOM 1629 C CA . SER A 1 220 ? 17.198 -11.479 7.006 1.00 87.38 220 SER A CA 1
ATOM 1630 C C . SER A 1 220 ? 15.692 -11.331 6.908 1.00 87.38 220 SER A C 1
ATOM 1632 O 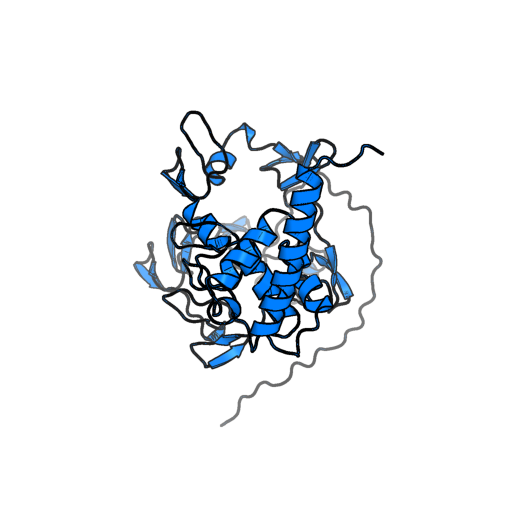O . SER A 1 220 ? 15.086 -10.626 7.716 1.00 87.38 220 SER A O 1
ATOM 1634 N N . SER A 1 221 ? 15.092 -11.967 5.903 1.00 85.38 221 SER A N 1
ATOM 1635 C CA . SER A 1 221 ? 13.636 -11.961 5.771 1.00 85.38 221 SER A CA 1
ATOM 1636 C C . SER A 1 221 ? 13.010 -12.642 6.995 1.00 85.38 221 SER A C 1
ATOM 1638 O O . SER A 1 221 ? 13.548 -13.662 7.433 1.00 85.38 221 SER A O 1
ATOM 1640 N N . PRO A 1 222 ? 11.892 -12.123 7.537 1.00 85.62 222 PRO A N 1
ATOM 1641 C CA . PRO A 1 222 ? 11.210 -12.745 8.667 1.00 85.62 222 PRO A CA 1
ATOM 1642 C C . PRO A 1 222 ? 10.887 -14.218 8.398 1.00 85.62 222 PRO A C 1
ATOM 1644 O O . PRO A 1 222 ? 10.442 -14.564 7.296 1.00 85.62 222 PRO A O 1
ATOM 1647 N N . ALA A 1 223 ? 11.113 -15.070 9.398 1.00 91.50 223 ALA A N 1
ATOM 1648 C CA . ALA A 1 223 ? 10.794 -16.487 9.306 1.00 91.50 223 ALA A CA 1
ATOM 1649 C C . ALA A 1 223 ? 9.273 -16.694 9.269 1.00 91.50 223 ALA A C 1
ATOM 1651 O O . ALA A 1 223 ? 8.515 -15.968 9.913 1.00 91.50 223 ALA A O 1
ATOM 1652 N N . ARG A 1 224 ? 8.823 -17.667 8.477 1.00 92.25 224 ARG A N 1
ATOM 1653 C CA . ARG A 1 224 ? 7.418 -18.081 8.377 1.00 92.25 224 ARG A CA 1
ATOM 1654 C C . ARG A 1 224 ? 7.378 -19.600 8.262 1.00 92.25 224 ARG A C 1
ATOM 1656 O O . ARG A 1 224 ? 8.382 -20.222 7.915 1.00 92.25 224 ARG A O 1
ATOM 1663 N N . LEU A 1 225 ? 6.221 -20.190 8.531 1.00 95.19 225 LEU A N 1
ATOM 1664 C CA . LEU A 1 225 ? 6.013 -21.617 8.327 1.00 95.19 225 LEU A CA 1
ATOM 1665 C C . LEU A 1 225 ? 6.099 -21.949 6.829 1.00 95.19 225 LEU A C 1
ATOM 1667 O O . LEU A 1 225 ? 5.353 -21.396 6.022 1.00 95.19 225 LEU A O 1
ATOM 1671 N N . CYS A 1 226 ? 7.001 -22.850 6.453 1.00 95.62 226 CYS A N 1
ATOM 1672 C CA . CYS A 1 226 ? 7.026 -23.417 5.110 1.00 95.62 226 CYS A CA 1
ATOM 1673 C C . CYS A 1 226 ? 5.860 -24.401 4.958 1.00 95.62 226 CYS A C 1
ATOM 1675 O O . CYS A 1 226 ? 5.821 -25.409 5.657 1.00 95.62 226 CYS A O 1
ATOM 1677 N N . GLY A 1 227 ? 4.949 -24.171 4.015 1.00 92.69 227 GLY A N 1
ATOM 1678 C CA . GLY A 1 227 ? 3.812 -25.064 3.766 1.00 92.69 227 GLY A CA 1
ATOM 1679 C C . GLY A 1 227 ? 4.163 -26.365 3.038 1.00 92.69 227 GLY A C 1
ATOM 1680 O O . GLY A 1 227 ? 3.260 -27.122 2.711 1.00 92.69 227 GLY A O 1
ATOM 1681 N N . VAL A 1 228 ? 5.449 -26.623 2.769 1.00 92.50 228 VAL A N 1
ATOM 1682 C CA . VAL A 1 228 ? 5.929 -27.897 2.205 1.00 92.50 228 VAL A CA 1
ATOM 1683 C C . VAL A 1 228 ? 6.608 -28.757 3.272 1.00 92.50 228 VAL A C 1
ATOM 1685 O O . VAL A 1 228 ? 6.258 -29.918 3.426 1.00 92.50 228 VAL A O 1
ATOM 1688 N N . CYS A 1 229 ? 7.577 -28.209 4.017 1.00 94.50 229 CYS A N 1
ATOM 1689 C CA . CYS A 1 229 ? 8.332 -28.973 5.026 1.00 94.50 229 CYS A CA 1
ATOM 1690 C C . CYS A 1 229 ? 7.961 -28.671 6.486 1.00 94.50 229 CYS A C 1
ATOM 1692 O O . CYS A 1 229 ? 8.563 -29.245 7.390 1.00 94.50 229 CYS A O 1
ATOM 1694 N N . GLY A 1 230 ? 7.053 -27.726 6.739 1.00 93.75 230 GLY A N 1
ATOM 1695 C CA . GLY A 1 230 ? 6.597 -27.363 8.086 1.00 93.75 230 GLY A CA 1
ATOM 1696 C C . GLY A 1 230 ? 7.609 -26.600 8.946 1.00 93.75 230 GLY A C 1
ATOM 1697 O O . GLY A 1 230 ? 7.335 -26.327 10.106 1.00 93.75 230 GLY A O 1
ATOM 1698 N N . GLN A 1 231 ? 8.781 -26.238 8.421 1.00 95.50 231 GLN A N 1
ATOM 1699 C CA . GLN A 1 231 ? 9.806 -25.537 9.204 1.00 95.50 231 GLN A CA 1
ATOM 1700 C C . GLN A 1 231 ? 9.567 -24.023 9.238 1.00 95.50 231 GLN A C 1
ATOM 1702 O O . GLN A 1 231 ? 9.206 -23.431 8.218 1.00 95.50 231 GLN A O 1
ATOM 1707 N N . ILE A 1 232 ? 9.823 -23.391 10.389 1.00 95.06 232 ILE A N 1
ATOM 1708 C CA . ILE A 1 232 ? 9.783 -21.930 10.549 1.00 95.06 232 ILE A CA 1
ATOM 1709 C C . ILE A 1 232 ? 11.126 -21.352 10.102 1.00 95.06 232 ILE A C 1
ATOM 1711 O O . ILE A 1 232 ? 12.103 -21.334 10.847 1.00 95.06 232 ILE A O 1
ATOM 1715 N N . VAL A 1 233 ? 11.186 -20.901 8.852 1.00 93.62 233 VAL A N 1
ATOM 1716 C CA . VAL A 1 233 ? 12.416 -20.419 8.206 1.00 93.62 233 VAL A CA 1
ATOM 1717 C C . VAL A 1 233 ? 12.112 -19.254 7.259 1.00 93.62 233 VAL A C 1
ATOM 1719 O O . VAL A 1 233 ? 10.951 -19.030 6.908 1.00 93.62 233 VAL A O 1
ATOM 1722 N N . PRO A 1 234 ? 13.116 -18.476 6.817 1.00 93.69 234 PRO A N 1
ATOM 1723 C CA . PRO A 1 234 ? 12.913 -17.491 5.762 1.00 93.69 234 PRO A CA 1
ATOM 1724 C C . PRO A 1 234 ? 12.348 -18.134 4.485 1.00 93.69 234 PRO A C 1
ATOM 1726 O O . PRO A 1 234 ? 12.860 -19.135 3.977 1.00 93.69 234 PRO A O 1
ATOM 1729 N N . ILE A 1 235 ? 11.280 -17.535 3.964 1.00 93.19 235 ILE A N 1
ATOM 1730 C CA . ILE A 1 235 ? 10.553 -18.008 2.783 1.00 93.19 235 ILE A CA 1
ATOM 1731 C C . ILE A 1 235 ? 11.038 -17.259 1.540 1.00 93.19 235 ILE A C 1
ATOM 1733 O O . ILE A 1 235 ? 11.051 -16.026 1.530 1.00 93.19 235 ILE A O 1
ATOM 1737 N N . VAL A 1 236 ? 11.402 -17.995 0.484 1.00 91.44 236 VAL A N 1
ATOM 1738 C CA . VAL A 1 236 ? 11.855 -17.408 -0.794 1.00 91.44 236 VAL A CA 1
ATOM 1739 C C . VAL A 1 236 ? 10.709 -17.179 -1.774 1.00 91.44 236 VAL A C 1
ATOM 1741 O O . VAL A 1 236 ? 10.791 -16.292 -2.623 1.00 91.44 236 VAL A O 1
ATOM 1744 N N . ALA A 1 237 ? 9.620 -17.937 -1.640 1.00 89.31 237 ALA A N 1
ATOM 1745 C CA . ALA A 1 237 ? 8.419 -17.784 -2.445 1.00 89.31 237 ALA A CA 1
ATOM 1746 C C . ALA A 1 237 ? 7.192 -17.730 -1.546 1.00 89.31 237 ALA A C 1
ATOM 1748 O O . ALA A 1 237 ? 6.892 -18.683 -0.834 1.00 89.31 237 ALA A O 1
ATOM 1749 N N . ARG A 1 238 ? 6.493 -16.593 -1.569 1.00 91.25 238 ARG A N 1
ATOM 1750 C CA . ARG A 1 238 ? 5.245 -16.445 -0.824 1.00 91.25 238 ARG A CA 1
ATOM 1751 C C . ARG A 1 238 ? 4.115 -17.198 -1.502 1.00 91.25 238 ARG A C 1
ATOM 1753 O O . ARG A 1 238 ? 4.117 -17.321 -2.728 1.00 91.25 238 ARG A O 1
ATOM 1760 N N . ALA A 1 239 ? 3.129 -17.581 -0.702 1.00 88.12 239 ALA A N 1
ATOM 1761 C CA . ALA A 1 239 ? 1.920 -18.186 -1.203 1.00 88.12 239 ALA A CA 1
ATOM 1762 C C . ALA A 1 239 ? 1.242 -17.275 -2.241 1.00 88.12 239 ALA A C 1
ATOM 1764 O O . ALA A 1 239 ? 0.902 -16.114 -1.974 1.00 88.12 239 ALA A O 1
ATOM 1765 N N . ASP A 1 240 ? 1.052 -17.817 -3.432 1.00 80.81 240 ASP A N 1
ATOM 1766 C CA . ASP A 1 240 ? 0.093 -17.366 -4.436 1.00 80.81 240 ASP A CA 1
ATOM 1767 C C . ASP A 1 240 ? -0.877 -18.535 -4.630 1.00 80.81 240 ASP A C 1
ATOM 1769 O O . ASP A 1 240 ? -0.499 -19.645 -4.312 1.00 80.81 240 ASP A O 1
ATOM 1773 N N . GLY A 1 241 ? -2.132 -18.347 -5.046 1.00 77.06 241 GLY A N 1
ATOM 1774 C CA . GLY A 1 241 ? -3.184 -19.385 -4.927 1.00 77.06 241 GLY A CA 1
ATOM 1775 C C . GLY A 1 241 ? -2.892 -20.784 -5.514 1.00 77.06 241 GLY A C 1
ATOM 1776 O O . GLY A 1 241 ? -3.707 -21.680 -5.350 1.00 77.06 241 GLY A O 1
ATOM 1777 N N . THR A 1 242 ? -1.752 -20.971 -6.180 1.00 79.50 242 THR A N 1
ATOM 1778 C CA . THR A 1 242 ? -1.211 -22.231 -6.697 1.00 79.50 242 THR A CA 1
ATOM 1779 C C . THR A 1 242 ? -0.109 -22.874 -5.842 1.00 79.50 242 THR A C 1
ATOM 1781 O O . THR A 1 242 ? 0.129 -24.069 -5.984 1.00 79.50 242 THR A O 1
ATOM 1784 N N . ARG A 1 243 ? 0.586 -22.131 -4.970 1.00 83.00 243 ARG A N 1
ATOM 1785 C CA . ARG A 1 243 ? 1.673 -22.652 -4.118 1.00 83.00 243 ARG A CA 1
ATOM 1786 C C . ARG A 1 243 ? 1.615 -22.079 -2.698 1.00 83.00 243 ARG A C 1
ATOM 1788 O O . ARG A 1 243 ? 1.246 -20.918 -2.534 1.00 83.00 243 ARG A O 1
ATOM 1795 N N . PRO A 1 244 ? 2.019 -22.831 -1.664 1.00 91.12 244 PRO A N 1
ATOM 1796 C CA . PRO A 1 244 ? 2.128 -22.298 -0.309 1.00 91.12 244 PRO A CA 1
ATOM 1797 C C . PRO A 1 244 ? 3.393 -21.438 -0.116 1.00 91.12 244 PRO A C 1
ATOM 1799 O O . PRO A 1 244 ? 4.267 -21.367 -0.985 1.00 91.12 244 PRO A O 1
ATOM 1802 N N . ASP A 1 245 ? 3.524 -20.804 1.056 1.00 92.94 245 ASP A N 1
ATOM 1803 C CA . ASP A 1 245 ? 4.784 -20.190 1.497 1.00 92.94 245 ASP A CA 1
ATOM 1804 C C . ASP A 1 245 ? 5.886 -21.268 1.472 1.00 92.94 245 ASP A C 1
ATOM 1806 O O . ASP A 1 245 ? 5.782 -22.290 2.144 1.00 92.94 245 ASP A O 1
ATOM 1810 N N . THR A 1 246 ? 6.934 -21.071 0.671 1.00 93.94 246 THR A N 1
ATOM 1811 C CA . THR A 1 246 ? 7.952 -22.092 0.388 1.00 93.94 246 THR A CA 1
ATOM 1812 C C . THR A 1 246 ? 9.371 -21.594 0.693 1.00 93.94 246 THR A C 1
ATOM 1814 O O . THR A 1 246 ? 9.816 -20.557 0.187 1.00 93.94 246 THR A O 1
ATOM 1817 N N . CYS A 1 247 ? 10.100 -22.334 1.534 1.00 94.50 247 CYS A N 1
ATOM 1818 C CA . CYS A 1 247 ? 11.495 -22.039 1.874 1.00 94.50 247 CYS A CA 1
ATOM 1819 C C . CYS A 1 247 ? 12.452 -22.359 0.720 1.00 94.50 247 CYS A C 1
ATOM 1821 O O . CYS A 1 247 ? 12.098 -23.110 -0.183 1.00 94.50 247 CYS A O 1
ATOM 1823 N N . ASP A 1 248 ? 13.679 -21.832 0.768 1.00 91.69 248 ASP A N 1
ATOM 1824 C CA . ASP A 1 248 ? 14.686 -22.014 -0.293 1.00 91.69 248 ASP A CA 1
ATOM 1825 C C . ASP A 1 248 ? 14.903 -23.487 -0.676 1.00 91.69 248 ASP A C 1
ATOM 1827 O O . ASP A 1 248 ? 14.873 -23.844 -1.848 1.00 91.69 248 ASP A O 1
ATOM 1831 N N . ARG A 1 249 ? 14.995 -24.369 0.327 1.00 91.75 249 ARG A N 1
ATOM 1832 C CA . ARG A 1 249 ? 15.191 -25.813 0.125 1.00 91.75 249 ARG A CA 1
ATOM 1833 C C . ARG A 1 249 ? 14.007 -26.494 -0.564 1.00 91.75 249 ARG A C 1
ATOM 1835 O O . ARG A 1 249 ? 14.198 -27.434 -1.325 1.00 91.75 249 ARG A O 1
ATOM 1842 N N . CYS A 1 250 ? 12.787 -26.060 -0.254 1.00 91.19 250 CYS A N 1
ATOM 1843 C CA . CYS A 1 250 ? 11.569 -26.640 -0.824 1.00 91.19 250 CYS A CA 1
ATOM 1844 C C . CYS A 1 250 ? 11.174 -25.976 -2.145 1.00 91.19 250 CYS A C 1
ATOM 1846 O O . CYS A 1 250 ? 10.303 -26.480 -2.852 1.00 91.19 250 CYS A O 1
ATOM 1848 N N . TYR A 1 251 ? 11.781 -24.836 -2.471 1.00 90.25 251 TYR A N 1
ATOM 1849 C CA . TYR A 1 251 ? 11.423 -24.060 -3.638 1.00 90.25 251 TYR A CA 1
ATOM 1850 C C . TYR A 1 251 ? 11.912 -24.749 -4.908 1.00 90.25 251 TYR A C 1
ATOM 1852 O O . TYR A 1 251 ? 13.088 -24.698 -5.268 1.00 90.25 251 TYR A O 1
ATOM 1860 N N . LYS A 1 252 ? 10.974 -25.370 -5.624 1.00 83.62 252 LYS A N 1
ATOM 1861 C CA . LYS A 1 252 ? 11.203 -25.863 -6.980 1.00 83.62 252 LYS A CA 1
ATOM 1862 C C . LYS A 1 252 ? 10.888 -24.746 -7.968 1.00 83.62 252 LYS A C 1
ATOM 1864 O O . LYS A 1 252 ? 9.827 -24.129 -7.906 1.00 83.62 252 LYS A O 1
ATOM 1869 N N . ARG A 1 253 ? 11.833 -24.460 -8.866 1.00 79.50 253 ARG A N 1
ATOM 1870 C CA . ARG A 1 253 ? 11.599 -23.524 -9.973 1.00 79.50 253 ARG A CA 1
ATOM 1871 C C . ARG A 1 253 ? 10.614 -24.134 -10.962 1.00 79.50 253 ARG A C 1
ATOM 1873 O O . ARG A 1 253 ? 10.683 -25.331 -11.211 1.00 79.50 253 ARG A O 1
ATOM 1880 N N . ASP A 1 254 ? 9.784 -23.286 -11.566 1.00 73.94 254 ASP A N 1
ATOM 1881 C CA . ASP A 1 254 ? 8.897 -23.695 -12.652 1.00 73.94 254 ASP A CA 1
ATOM 1882 C C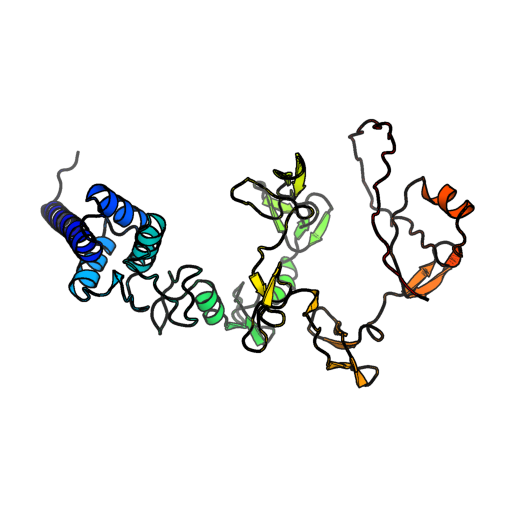 . ASP A 1 254 ? 9.704 -24.352 -13.778 1.00 73.94 254 ASP A C 1
ATOM 1884 O O . ASP A 1 254 ? 10.646 -23.758 -14.322 1.00 73.94 254 ASP A O 1
ATOM 1888 N N . GLU A 1 255 ? 9.309 -25.568 -14.137 1.00 85.62 255 GLU A N 1
ATOM 1889 C CA . GLU A 1 255 ? 9.814 -26.264 -15.309 1.00 85.62 255 GLU A CA 1
ATOM 1890 C C . GLU A 1 255 ? 8.828 -26.064 -16.453 1.00 85.62 255 GLU A C 1
ATOM 1892 O O . GLU A 1 255 ? 7.625 -26.283 -16.313 1.00 85.62 255 GLU A O 1
ATOM 1897 N N . LYS A 1 256 ? 9.329 -25.597 -17.593 1.00 85.06 256 LYS A N 1
ATOM 1898 C CA . LYS A 1 256 ? 8.525 -25.398 -18.801 1.00 85.06 256 LYS A CA 1
ATOM 1899 C C . LYS A 1 256 ? 9.295 -25.920 -20.002 1.00 85.06 256 LYS A C 1
ATOM 1901 O O . LYS A 1 256 ? 10.521 -26.052 -19.945 1.00 85.06 256 LYS A O 1
ATOM 1906 N N . ALA A 1 257 ? 8.582 -26.209 -21.087 1.00 92.88 257 ALA A N 1
ATOM 1907 C CA . ALA A 1 257 ? 9.209 -26.565 -22.352 1.00 92.88 257 ALA A CA 1
ATOM 1908 C C . ALA A 1 257 ? 10.102 -25.409 -22.829 1.00 92.88 257 ALA A C 1
ATOM 1910 O O . ALA A 1 257 ? 9.665 -24.260 -22.943 1.00 92.88 257 ALA A O 1
ATOM 1911 N N . CYS A 1 258 ? 11.382 -25.702 -23.051 1.00 91.69 258 CYS A N 1
ATOM 1912 C CA . CYS A 1 258 ? 12.329 -24.731 -23.579 1.00 91.69 258 CYS A CA 1
ATOM 1913 C C . CYS A 1 258 ? 12.048 -24.474 -25.061 1.00 91.69 258 CYS A C 1
ATOM 1915 O O . CYS A 1 258 ? 12.081 -25.406 -25.848 1.00 91.69 258 CYS A O 1
ATOM 1917 N N . ALA A 1 259 ? 11.937 -23.215 -25.481 1.00 91.88 259 ALA A N 1
ATOM 1918 C CA . ALA A 1 259 ? 11.714 -22.869 -26.891 1.00 91.88 259 ALA A CA 1
ATOM 1919 C C . ALA A 1 259 ? 12.894 -23.178 -27.843 1.00 91.88 259 ALA A C 1
ATOM 1921 O O . ALA A 1 259 ? 12.794 -22.916 -29.031 1.00 91.88 259 ALA A O 1
ATOM 1922 N N . ILE A 1 260 ? 14.025 -23.676 -27.325 1.00 90.62 260 ILE A N 1
ATOM 1923 C CA . ILE A 1 260 ? 15.220 -24.016 -28.118 1.00 90.62 260 ILE A CA 1
ATOM 1924 C C . ILE A 1 260 ? 15.423 -25.527 -28.190 1.00 90.62 260 ILE A C 1
ATOM 1926 O O . ILE A 1 260 ? 15.674 -26.060 -29.259 1.00 90.62 260 ILE A O 1
ATOM 1930 N N . CYS A 1 261 ? 15.391 -26.214 -27.045 1.00 92.50 261 CYS A N 1
ATOM 1931 C CA . CYS A 1 261 ? 15.669 -27.651 -26.981 1.00 92.50 261 CYS A CA 1
ATOM 1932 C C . CYS A 1 261 ? 14.437 -28.505 -26.680 1.00 92.50 261 CYS A C 1
ATOM 1934 O O . CYS A 1 261 ? 14.591 -29.705 -26.478 1.00 92.50 261 CYS A O 1
ATOM 1936 N N . GLU A 1 262 ? 13.262 -27.880 -26.550 1.00 91.50 262 GLU A N 1
ATOM 1937 C CA . GLU A 1 262 ? 11.930 -28.478 -26.342 1.00 91.50 262 GLU A CA 1
ATOM 1938 C C . GLU A 1 262 ? 11.750 -29.314 -25.066 1.00 91.50 262 GLU A C 1
ATOM 1940 O O . GLU A 1 262 ? 10.638 -29.652 -24.673 1.00 91.50 262 GLU A O 1
ATOM 1945 N N . ARG A 1 263 ? 12.827 -29.563 -24.321 1.00 93.06 263 ARG A N 1
ATOM 1946 C CA . ARG A 1 263 ? 12.792 -30.282 -23.048 1.00 93.06 263 ARG A CA 1
ATOM 1947 C C . ARG A 1 263 ? 12.174 -29.426 -21.945 1.00 93.06 263 ARG A C 1
ATOM 1949 O O . ARG A 1 263 ? 12.473 -28.233 -21.828 1.00 93.06 263 ARG A O 1
ATOM 1956 N N . VAL A 1 264 ? 11.383 -30.070 -21.088 1.00 89.69 264 VAL A N 1
ATOM 1957 C CA . VAL A 1 264 ? 10.876 -29.489 -19.840 1.00 89.69 264 VAL A CA 1
ATOM 1958 C C . VAL A 1 264 ? 12.029 -29.402 -18.846 1.00 89.69 264 VAL A C 1
ATOM 1960 O O . VAL A 1 264 ? 12.620 -30.413 -18.471 1.00 89.69 264 VAL A O 1
ATOM 1963 N N . ARG A 1 265 ? 12.428 -28.175 -18.508 1.00 88.12 265 ARG A N 1
ATOM 1964 C CA . ARG A 1 265 ? 13.569 -27.895 -17.626 1.00 88.12 265 ARG A CA 1
ATOM 1965 C C . ARG A 1 265 ? 13.333 -26.619 -16.825 1.00 88.12 265 ARG A C 1
ATOM 1967 O O . ARG A 1 265 ? 12.589 -25.747 -17.284 1.00 88.12 265 ARG A O 1
ATOM 1974 N N . PRO A 1 266 ? 14.018 -26.441 -15.683 1.00 87.06 266 PRO A N 1
ATOM 1975 C CA . PRO A 1 266 ? 14.047 -25.158 -15.003 1.00 87.06 266 PRO A CA 1
ATOM 1976 C C . PRO A 1 266 ? 14.736 -24.103 -15.879 1.00 87.06 266 PRO A C 1
ATOM 1978 O O . PRO A 1 266 ? 15.710 -24.364 -16.597 1.00 87.06 266 PRO A O 1
ATOM 1981 N N . GLY A 1 267 ? 14.216 -22.884 -15.822 1.00 86.69 267 GLY A N 1
ATOM 1982 C CA . GLY A 1 267 ? 14.652 -21.809 -16.701 1.00 86.69 267 GLY A CA 1
ATOM 1983 C C . GLY A 1 267 ? 13.965 -20.492 -16.402 1.00 86.69 267 GLY A C 1
ATOM 1984 O O . GLY A 1 267 ? 13.320 -20.318 -15.364 1.00 86.69 267 GLY A O 1
ATOM 1985 N N . ARG A 1 268 ? 14.124 -19.535 -17.314 1.00 86.56 268 ARG A N 1
ATOM 1986 C CA . ARG A 1 268 ? 13.456 -18.233 -17.243 1.00 86.56 268 ARG A CA 1
ATOM 1987 C C . ARG A 1 268 ? 13.081 -17.766 -18.642 1.00 86.56 268 ARG A C 1
ATOM 1989 O O . ARG A 1 268 ? 13.744 -18.080 -19.626 1.00 86.56 268 ARG A O 1
ATOM 1996 N N . HIS A 1 269 ? 12.037 -16.955 -18.711 1.00 86.19 269 HIS A N 1
ATOM 1997 C CA . HIS A 1 269 ? 11.736 -16.184 -19.909 1.00 86.19 269 HIS A CA 1
ATOM 1998 C C . HIS A 1 269 ? 12.870 -15.191 -20.191 1.00 86.19 269 HIS A C 1
ATOM 2000 O O . HIS A 1 269 ? 13.334 -14.491 -19.281 1.00 86.19 269 HIS A O 1
ATOM 2006 N N . ILE A 1 270 ? 13.314 -15.123 -21.447 1.00 82.75 270 ILE A N 1
ATOM 2007 C CA . ILE A 1 270 ? 14.268 -14.096 -21.880 1.00 82.75 270 ILE A CA 1
ATOM 2008 C C . ILE A 1 270 ? 13.593 -12.713 -21.903 1.00 82.75 270 ILE A C 1
ATOM 2010 O O . ILE A 1 270 ? 12.377 -12.591 -21.722 1.00 82.75 270 ILE A O 1
ATOM 2014 N N . ASN A 1 271 ? 14.378 -11.647 -22.077 1.00 76.50 271 ASN A N 1
ATOM 2015 C CA . ASN A 1 271 ? 13.877 -10.266 -22.152 1.00 76.50 271 ASN A CA 1
ATOM 2016 C C . ASN A 1 271 ? 13.019 -9.856 -20.941 1.00 76.50 271 ASN A C 1
ATOM 2018 O O . ASN A 1 271 ? 11.964 -9.239 -21.078 1.00 76.50 271 ASN A O 1
ATOM 2022 N N . GLY A 1 272 ? 13.451 -10.251 -19.738 1.00 69.44 272 GLY A N 1
ATOM 2023 C CA . GLY A 1 272 ? 12.812 -9.835 -18.489 1.00 69.44 272 GLY A CA 1
ATOM 2024 C C . GLY A 1 272 ? 11.388 -10.363 -18.289 1.00 69.44 272 GLY A C 1
ATOM 2025 O O . GLY A 1 272 ? 10.605 -9.712 -17.604 1.00 69.44 272 GLY A O 1
ATOM 2026 N N . GLY A 1 273 ? 11.037 -11.513 -18.874 1.00 75.62 273 GLY A N 1
ATOM 2027 C CA . GLY A 1 273 ? 9.714 -12.123 -18.688 1.00 75.62 273 GLY A CA 1
ATOM 2028 C C . GLY A 1 273 ? 8.797 -12.080 -19.908 1.00 75.62 273 GLY A C 1
ATOM 2029 O O . GLY A 1 273 ? 7.739 -12.697 -19.874 1.00 75.62 273 GLY A O 1
ATOM 2030 N N . LEU A 1 274 ? 9.177 -11.351 -20.961 1.00 72.62 274 LEU A N 1
ATOM 2031 C CA . LEU A 1 274 ? 8.329 -11.118 -22.138 1.00 72.62 274 LEU A CA 1
ATOM 2032 C C . LEU A 1 274 ? 8.676 -12.001 -23.340 1.00 72.62 274 LEU A C 1
ATOM 2034 O O . LEU A 1 274 ? 7.876 -12.090 -24.265 1.00 72.62 274 LEU A O 1
ATOM 2038 N N . GLY A 1 275 ? 9.865 -12.603 -23.359 1.00 83.12 275 GLY A N 1
ATOM 2039 C CA . GLY A 1 275 ? 10.285 -13.495 -24.435 1.00 83.12 275 GLY A CA 1
ATOM 2040 C C . GLY A 1 275 ? 9.936 -14.964 -24.180 1.00 83.12 275 GLY A C 1
ATOM 2041 O O . GLY A 1 275 ? 9.395 -15.303 -23.122 1.00 83.12 275 GLY A O 1
ATOM 2042 N N . PRO A 1 276 ? 10.274 -15.856 -25.124 1.00 87.00 276 PRO A N 1
ATOM 2043 C CA . PRO A 1 276 ? 10.119 -17.296 -24.951 1.00 87.00 276 PRO A CA 1
ATOM 2044 C C . PRO A 1 276 ? 10.855 -17.818 -23.707 1.00 87.00 276 PRO A C 1
ATOM 2046 O O . PRO A 1 276 ? 11.846 -17.244 -23.238 1.00 87.00 276 PRO A O 1
ATOM 2049 N N . PHE A 1 277 ? 10.349 -18.917 -23.146 1.00 89.88 277 PHE A N 1
ATOM 2050 C CA . PHE A 1 277 ? 10.986 -19.587 -22.016 1.00 89.88 277 PHE A CA 1
ATOM 2051 C C . PHE A 1 277 ? 12.215 -20.367 -22.486 1.00 89.88 277 PHE A C 1
ATOM 2053 O O . PHE A 1 277 ? 12.113 -21.233 -23.356 1.00 89.88 277 PHE A O 1
ATOM 2060 N N . HIS A 1 278 ? 13.382 -20.069 -21.914 1.00 89.56 278 HIS A N 1
ATOM 2061 C CA . HIS A 1 278 ? 14.618 -20.799 -22.185 1.00 89.56 278 HIS A CA 1
ATOM 2062 C C . HIS A 1 278 ? 15.090 -21.484 -20.898 1.00 89.56 278 HIS A C 1
ATOM 2064 O O . HIS A 1 278 ? 15.129 -20.859 -19.833 1.00 89.56 278 HIS A O 1
ATOM 2070 N N . CYS A 1 279 ? 15.484 -22.757 -20.990 1.00 90.38 279 CYS A N 1
ATOM 2071 C CA . CYS A 1 279 ? 16.121 -23.448 -19.871 1.00 90.38 279 CYS A CA 1
ATOM 2072 C C . CYS A 1 279 ? 17.478 -22.811 -19.532 1.00 90.38 279 CYS A C 1
ATOM 2074 O O . CYS A 1 279 ? 18.099 -22.166 -20.380 1.00 90.38 279 CYS A O 1
ATOM 2076 N N . ASP A 1 280 ? 17.975 -23.023 -18.311 1.00 85.50 280 ASP A N 1
ATOM 2077 C CA . ASP A 1 280 ? 19.245 -22.432 -17.849 1.00 85.50 280 ASP A CA 1
ATOM 2078 C C . ASP A 1 280 ? 20.458 -22.779 -18.748 1.00 85.50 280 ASP A C 1
ATOM 2080 O O . ASP A 1 280 ? 21.450 -22.046 -18.779 1.00 85.50 280 ASP A O 1
ATOM 2084 N N . THR A 1 281 ? 20.381 -23.883 -19.503 1.00 86.69 281 THR A N 1
ATOM 2085 C CA . THR A 1 281 ? 21.403 -24.303 -20.475 1.00 86.69 281 THR A CA 1
ATOM 2086 C C . THR A 1 281 ? 21.294 -23.566 -21.812 1.00 86.69 281 THR A C 1
ATOM 2088 O O . THR A 1 281 ? 22.312 -23.196 -22.388 1.00 86.69 281 THR A O 1
ATOM 2091 N N . CYS A 1 282 ? 20.071 -23.364 -22.309 1.00 85.38 282 CYS A N 1
ATOM 2092 C CA . CYS A 1 282 ? 19.797 -22.758 -23.616 1.00 85.38 282 CYS A CA 1
ATOM 2093 C C . CYS A 1 282 ? 19.636 -21.237 -23.546 1.00 85.38 282 CYS A C 1
ATOM 2095 O O . CYS A 1 282 ? 19.489 -20.570 -24.569 1.00 85.38 282 CYS A O 1
ATOM 2097 N N . ARG A 1 283 ? 19.626 -20.659 -22.344 1.00 82.25 283 ARG A N 1
ATOM 2098 C CA . ARG A 1 283 ? 19.590 -19.212 -22.186 1.00 82.25 283 ARG A CA 1
ATOM 2099 C C . ARG A 1 283 ? 20.826 -18.595 -22.865 1.00 82.25 283 ARG A C 1
ATOM 2101 O O . ARG A 1 283 ? 21.935 -19.058 -22.586 1.00 82.25 283 ARG A O 1
ATOM 2108 N N . PRO A 1 284 ? 20.659 -17.555 -23.706 1.00 74.38 284 PRO A N 1
ATOM 2109 C CA . PRO A 1 284 ? 21.783 -16.869 -24.326 1.00 74.38 284 PRO A CA 1
ATOM 2110 C C . PRO A 1 284 ? 22.736 -16.389 -23.233 1.00 74.38 284 PRO A C 1
ATOM 2112 O O . PRO A 1 284 ? 22.314 -15.713 -22.290 1.00 74.38 284 PRO A O 1
ATOM 2115 N N . ARG A 1 285 ? 23.999 -16.797 -23.327 1.00 69.69 285 ARG A N 1
ATOM 2116 C CA . ARG A 1 285 ? 25.077 -16.264 -22.496 1.00 69.69 285 ARG A CA 1
ATOM 2117 C C . ARG A 1 285 ? 25.819 -15.260 -23.347 1.00 69.69 285 ARG A C 1
ATOM 2119 O O . ARG A 1 285 ? 26.133 -15.576 -24.489 1.00 69.69 285 ARG A O 1
ATOM 2126 N N . GLU A 1 286 ? 26.083 -14.085 -22.792 1.00 67.38 286 GLU A N 1
ATOM 2127 C CA . GLU A 1 286 ? 26.944 -13.113 -23.455 1.00 67.38 286 GLU A CA 1
ATOM 2128 C C . GLU A 1 286 ? 28.302 -13.769 -23.734 1.00 67.38 286 GLU A C 1
ATOM 2130 O O . GLU A 1 286 ? 28.910 -14.417 -22.868 1.00 67.38 286 GLU A O 1
ATOM 2135 N N . GLU A 1 287 ? 28.726 -13.668 -24.987 1.00 65.50 287 GLU A N 1
ATOM 2136 C CA . GLU A 1 287 ? 30.046 -14.076 -25.431 1.00 65.50 287 GLU A CA 1
ATOM 2137 C C . GLU A 1 287 ? 30.943 -12.845 -25.364 1.00 65.50 287 GLU A C 1
ATOM 2139 O O . GLU A 1 287 ? 30.556 -11.751 -25.769 1.00 65.50 287 GLU A O 1
ATOM 2144 N N . CYS A 1 288 ? 32.131 -13.003 -24.792 1.00 59.59 288 CYS A N 1
ATOM 2145 C CA . CYS A 1 288 ? 33.104 -11.921 -24.719 1.00 59.59 288 CYS A CA 1
ATOM 2146 C C . CYS A 1 288 ? 34.442 -12.440 -25.224 1.00 59.59 288 CYS A C 1
ATOM 2148 O O . CYS A 1 288 ? 34.822 -13.570 -24.896 1.00 59.59 288 CYS A O 1
ATOM 2150 N N . ALA A 1 289 ? 35.143 -11.605 -25.988 1.00 61.41 289 ALA A N 1
ATOM 2151 C CA . ALA A 1 289 ? 36.531 -11.838 -26.350 1.00 61.41 289 ALA A CA 1
ATOM 2152 C C . ALA A 1 289 ? 37.405 -11.818 -25.089 1.00 61.41 289 ALA A C 1
ATOM 2154 O O . ALA A 1 289 ? 37.253 -10.956 -24.218 1.00 61.41 289 ALA A O 1
ATOM 2155 N N . CYS A 1 290 ? 38.311 -12.783 -24.974 1.00 53.50 290 CYS A N 1
ATOM 2156 C CA . CYS A 1 290 ? 39.338 -12.778 -23.945 1.00 53.50 290 CYS A CA 1
ATOM 2157 C C . CYS A 1 290 ? 40.268 -11.574 -24.152 1.00 53.50 290 CYS A C 1
ATOM 2159 O O . CYS A 1 290 ? 40.804 -11.399 -25.241 1.00 53.50 290 CYS A O 1
ATOM 2161 N N . ALA A 1 291 ? 40.518 -10.768 -23.117 1.00 52.53 291 ALA A N 1
ATOM 2162 C CA . ALA A 1 291 ? 41.420 -9.618 -23.244 1.00 52.53 291 ALA A CA 1
ATOM 2163 C C . ALA A 1 291 ? 42.909 -9.997 -23.367 1.00 52.53 291 ALA A C 1
ATOM 2165 O O . ALA A 1 291 ? 43.725 -9.119 -23.622 1.00 52.53 291 ALA A O 1
ATOM 2166 N N . LEU A 1 292 ? 43.267 -11.270 -23.154 1.00 52.72 292 LEU A N 1
ATOM 2167 C CA . LEU A 1 292 ? 44.638 -11.775 -23.303 1.00 52.72 292 LEU A CA 1
ATOM 2168 C C . LEU A 1 292 ? 44.855 -12.471 -24.651 1.00 52.72 292 LEU A C 1
ATOM 2170 O O . LEU A 1 292 ? 45.858 -12.216 -25.304 1.00 52.72 292 LEU A O 1
ATOM 2174 N N . CYS A 1 293 ? 43.926 -13.334 -25.078 1.00 62.59 293 CYS A N 1
ATOM 2175 C CA . CYS A 1 293 ? 44.086 -14.129 -26.304 1.00 62.59 293 CYS A CA 1
ATOM 2176 C C . CYS A 1 293 ? 43.096 -13.785 -27.429 1.00 62.59 293 CYS A C 1
ATOM 2178 O O . CYS A 1 293 ? 43.139 -14.404 -28.486 1.00 62.59 293 CYS A O 1
ATOM 2180 N N . GLY A 1 294 ? 42.163 -12.851 -27.223 1.00 58.56 294 GLY A N 1
ATOM 2181 C CA . GLY A 1 294 ? 41.184 -12.421 -28.231 1.00 58.56 294 GLY A CA 1
ATOM 2182 C C . GLY A 1 294 ? 40.055 -13.418 -28.527 1.00 58.56 294 GLY A C 1
ATOM 2183 O O . GLY A 1 294 ? 39.059 -13.045 -29.143 1.00 58.56 294 GLY A O 1
ATOM 2184 N N . GLN A 1 295 ? 40.149 -14.667 -28.063 1.00 69.12 295 GLN A N 1
ATOM 2185 C CA . GLN A 1 295 ? 39.150 -15.695 -28.361 1.00 69.12 295 GLN A CA 1
ATOM 2186 C C . GLN A 1 295 ? 37.791 -15.388 -27.720 1.00 69.12 295 GLN A C 1
ATOM 2188 O O . GLN A 1 295 ? 37.698 -15.089 -26.526 1.00 69.12 295 GLN A O 1
ATOM 2193 N N . VAL A 1 296 ? 36.727 -15.485 -28.519 1.00 60.56 296 VAL A N 1
ATOM 2194 C CA . VAL A 1 296 ? 35.341 -15.249 -28.095 1.00 60.56 296 VAL A CA 1
ATOM 2195 C C . VAL A 1 296 ? 34.772 -16.519 -27.472 1.00 60.56 296 VAL A C 1
ATOM 2197 O O . VAL A 1 296 ? 34.719 -17.568 -28.107 1.00 60.56 296 VAL A O 1
ATOM 2200 N N . ALA A 1 297 ? 34.342 -16.432 -26.211 1.00 63.28 297 ALA A N 1
ATOM 2201 C CA . ALA A 1 297 ? 33.722 -17.557 -25.516 1.00 63.28 297 ALA A CA 1
ATOM 2202 C C . ALA A 1 297 ? 32.668 -17.115 -24.488 1.00 63.28 297 ALA A C 1
ATOM 2204 O O . ALA A 1 297 ? 32.753 -16.040 -23.881 1.00 63.28 297 ALA A O 1
ATOM 2205 N N . LYS A 1 298 ? 31.720 -18.012 -24.196 1.00 61.03 298 LYS A N 1
ATOM 2206 C CA . LYS A 1 298 ? 30.636 -17.828 -23.209 1.00 61.03 298 LYS A CA 1
ATOM 2207 C C . LYS A 1 298 ? 31.173 -17.492 -21.810 1.00 61.03 298 LYS A C 1
ATOM 2209 O O . LYS A 1 298 ? 31.964 -18.258 -21.255 1.00 61.03 298 LYS A O 1
ATOM 2214 N N . VAL A 1 299 ? 30.733 -16.378 -21.218 1.00 55.44 299 VAL A N 1
ATOM 2215 C CA . VAL A 1 299 ? 31.177 -15.929 -19.881 1.00 55.44 299 VAL A CA 1
ATOM 2216 C C . VAL A 1 299 ? 30.675 -16.876 -18.781 1.00 55.44 299 VAL A C 1
ATOM 2218 O O . VAL A 1 299 ? 29.479 -17.162 -18.707 1.00 55.44 299 VAL A O 1
ATOM 2221 N N . LYS A 1 300 ? 31.580 -17.365 -17.912 1.00 47.94 300 LYS A N 1
ATOM 2222 C CA . LYS A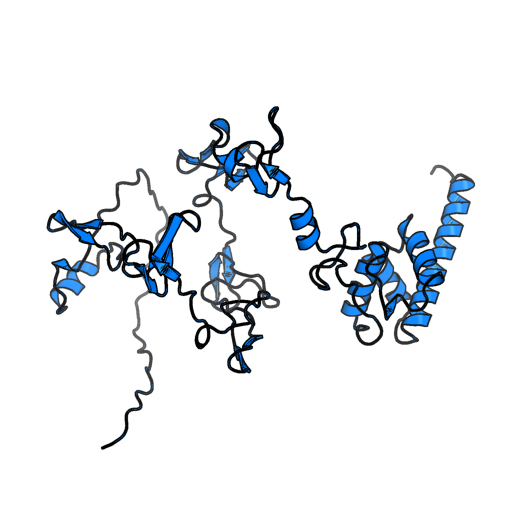 1 300 ? 31.240 -18.209 -16.744 1.00 47.94 300 LYS A CA 1
ATOM 2223 C C . LYS A 1 300 ? 31.277 -17.453 -15.401 1.00 47.94 300 LYS A C 1
ATOM 2225 O O . LYS A 1 300 ? 30.409 -17.710 -14.575 1.00 47.94 300 LYS A O 1
ATOM 2230 N N . VAL A 1 301 ? 32.226 -16.530 -15.181 1.00 46.06 301 VAL A N 1
ATOM 2231 C CA . VAL A 1 301 ? 32.384 -15.717 -13.946 1.00 46.06 301 VAL A CA 1
ATOM 2232 C C . VAL A 1 301 ? 33.033 -14.357 -14.290 1.00 46.06 301 VAL A C 1
ATOM 2234 O O . VAL A 1 301 ? 33.848 -14.303 -15.209 1.00 46.06 301 VAL A O 1
ATOM 2237 N N . PHE A 1 302 ? 32.695 -13.279 -13.564 1.00 47.84 302 PHE A N 1
ATOM 2238 C CA . PHE A 1 302 ? 33.298 -11.933 -13.682 1.00 47.84 302 PHE A CA 1
ATOM 2239 C C . PHE A 1 302 ? 34.236 -11.631 -12.494 1.00 47.84 302 PHE A C 1
ATOM 2241 O O . PHE A 1 302 ? 33.826 -11.813 -11.349 1.00 47.84 302 PHE A O 1
ATOM 2248 N N . TRP A 1 303 ? 35.451 -11.120 -12.751 1.00 41.47 303 TRP A N 1
ATOM 2249 C CA . TRP A 1 303 ? 36.426 -10.694 -11.727 1.00 41.47 303 TRP A CA 1
ATOM 2250 C C . TRP A 1 303 ? 36.859 -9.222 -11.923 1.00 41.47 303 TRP A C 1
ATOM 2252 O O . TRP A 1 303 ? 37.140 -8.829 -13.057 1.00 41.47 303 TRP A O 1
ATOM 2262 N N . PRO A 1 304 ? 36.931 -8.389 -10.862 1.00 38.69 304 PRO A N 1
ATOM 2263 C CA . PRO A 1 304 ? 37.395 -6.998 -10.954 1.00 38.69 304 PRO A CA 1
ATOM 2264 C C . PRO A 1 304 ? 38.936 -6.888 -10.958 1.00 38.69 304 PRO A C 1
ATOM 2266 O O . PRO A 1 304 ? 39.613 -7.621 -10.240 1.00 38.69 304 PRO A O 1
ATOM 2269 N N . ARG A 1 305 ? 39.511 -5.947 -11.729 1.00 39.22 305 ARG A N 1
ATOM 2270 C CA . ARG A 1 305 ? 40.965 -5.669 -11.727 1.00 39.22 305 ARG A CA 1
ATOM 2271 C C . ARG A 1 305 ? 41.390 -4.933 -10.449 1.00 39.22 305 ARG A C 1
ATOM 2273 O O . ARG A 1 305 ? 40.915 -3.834 -10.186 1.00 39.22 305 ARG A O 1
ATOM 2280 N N . GLY A 1 306 ? 42.355 -5.501 -9.729 1.00 38.59 306 GLY A N 1
ATOM 2281 C CA . GLY A 1 306 ? 43.154 -4.843 -8.690 1.00 38.59 306 GLY A CA 1
ATOM 2282 C C . GLY A 1 306 ? 44.563 -5.446 -8.665 1.00 38.59 306 GLY A C 1
ATOM 2283 O O . GLY A 1 306 ? 44.736 -6.605 -9.039 1.00 38.59 306 GLY A O 1
ATOM 2284 N N . ALA A 1 307 ? 45.569 -4.670 -8.254 1.00 39.91 307 ALA A N 1
ATOM 2285 C CA . ALA A 1 307 ? 47.006 -4.961 -8.401 1.00 39.91 307 ALA A CA 1
ATOM 2286 C C . ALA A 1 307 ? 47.544 -6.235 -7.693 1.00 39.91 307 ALA A C 1
ATOM 2288 O O . ALA A 1 307 ? 48.739 -6.494 -7.743 1.00 39.91 307 ALA A O 1
ATOM 2289 N N . GLY A 1 308 ? 46.695 -7.064 -7.075 1.00 45.25 308 GLY A N 1
ATOM 2290 C CA . GLY A 1 308 ? 47.088 -8.330 -6.433 1.00 45.25 308 GLY A CA 1
ATOM 2291 C C . GLY A 1 308 ? 46.813 -9.602 -7.250 1.00 45.25 308 GLY A C 1
ATOM 2292 O O . GLY A 1 308 ? 47.229 -10.683 -6.846 1.00 45.25 308 GLY A O 1
ATOM 2293 N N . VAL A 1 309 ? 46.113 -9.511 -8.389 1.00 44.84 309 VAL A N 1
ATOM 2294 C CA . VAL A 1 309 ? 45.680 -10.701 -9.159 1.00 44.84 309 VAL A CA 1
ATOM 2295 C C . VAL A 1 309 ? 46.828 -11.330 -9.966 1.00 44.84 309 VAL A C 1
ATOM 2297 O O . VAL A 1 309 ? 46.829 -12.537 -10.184 1.00 44.84 309 VAL A O 1
ATOM 2300 N N . GLN A 1 310 ? 47.846 -10.547 -10.340 1.00 43.69 310 GLN A N 1
ATOM 2301 C CA . GLN A 1 310 ? 49.011 -11.024 -11.101 1.00 43.69 310 GLN A CA 1
ATOM 2302 C C . GLN A 1 310 ? 49.827 -12.075 -10.321 1.00 43.69 310 GLN A C 1
ATOM 2304 O O . GLN A 1 310 ? 50.241 -13.080 -10.889 1.00 43.69 310 GLN A O 1
ATOM 2309 N N . LEU A 1 311 ? 50.008 -11.866 -9.011 1.00 45.28 311 LEU A N 1
ATOM 2310 C CA . LEU A 1 311 ? 50.768 -12.757 -8.122 1.00 45.28 311 LEU A CA 1
ATOM 2311 C C . LEU A 1 311 ? 49.991 -14.029 -7.747 1.00 45.28 311 LEU A C 1
ATOM 2313 O O . LEU A 1 311 ? 50.588 -15.081 -7.546 1.00 45.28 311 LEU A O 1
ATOM 2317 N N . LEU A 1 312 ? 48.655 -13.962 -7.694 1.00 44.91 312 LEU A N 1
ATOM 2318 C CA . LEU A 1 312 ? 47.805 -15.131 -7.427 1.00 44.91 312 LEU A CA 1
ATOM 2319 C C . LEU A 1 312 ? 47.715 -16.086 -8.627 1.00 44.91 312 LEU A C 1
ATOM 2321 O O . LEU A 1 312 ? 47.501 -17.279 -8.434 1.00 44.91 312 LEU A O 1
ATOM 2325 N N . LEU A 1 313 ? 47.912 -15.587 -9.851 1.00 47.47 313 LEU A N 1
ATOM 2326 C CA . LEU A 1 313 ? 47.903 -16.398 -11.073 1.00 47.47 313 LEU A CA 1
ATOM 2327 C C . LEU A 1 313 ? 49.182 -17.210 -11.283 1.00 47.47 313 LEU A C 1
ATOM 2329 O O . LEU A 1 313 ? 49.133 -18.246 -11.932 1.00 47.47 313 LEU A O 1
ATOM 2333 N N . GLN A 1 314 ? 50.307 -16.774 -10.714 1.00 48.47 314 GLN A N 1
ATOM 2334 C CA . GLN A 1 314 ? 51.593 -17.466 -10.853 1.00 48.47 314 GLN A CA 1
ATOM 2335 C C . GLN A 1 314 ? 51.684 -18.754 -10.015 1.00 48.47 314 GLN A C 1
ATOM 2337 O O . GLN A 1 314 ? 52.524 -19.596 -10.303 1.00 48.47 314 GLN A O 1
ATOM 2342 N N . ASN A 1 315 ? 50.800 -18.934 -9.023 1.00 44.88 315 ASN A N 1
ATOM 2343 C CA . ASN A 1 315 ? 50.839 -20.049 -8.067 1.00 44.88 315 ASN A CA 1
ATOM 2344 C C . ASN A 1 315 ? 49.543 -20.888 -8.029 1.00 44.88 315 ASN A C 1
ATOM 2346 O O . ASN A 1 315 ? 49.307 -21.613 -7.063 1.00 44.88 315 ASN A O 1
ATOM 2350 N N . SER A 1 316 ? 48.669 -20.782 -9.038 1.00 45.69 316 SER A N 1
ATOM 2351 C CA . SER A 1 316 ? 47.388 -21.504 -9.080 1.00 45.69 316 SER A CA 1
ATOM 2352 C C . SER A 1 316 ? 47.357 -22.520 -10.231 1.00 45.69 316 SER A C 1
ATOM 2354 O O . SER A 1 316 ? 47.772 -22.172 -11.332 1.00 45.69 316 SER A O 1
ATOM 2356 N N . PRO A 1 317 ? 46.812 -23.740 -10.050 1.00 43.59 317 PRO A N 1
ATOM 2357 C CA . PRO A 1 317 ? 46.711 -24.766 -11.101 1.00 43.59 317 PRO A CA 1
ATOM 2358 C C . PRO A 1 317 ? 45.609 -24.462 -12.139 1.00 43.59 317 PRO A C 1
ATOM 2360 O O . PRO A 1 317 ? 45.066 -25.361 -12.776 1.00 43.59 317 PRO A O 1
ATOM 2363 N N . ILE A 1 318 ? 45.216 -23.195 -12.264 1.00 47.12 318 ILE A N 1
ATOM 2364 C CA . ILE A 1 318 ? 44.104 -22.738 -13.091 1.00 47.12 318 ILE A CA 1
ATOM 2365 C C . ILE A 1 318 ? 44.675 -22.282 -14.431 1.00 47.12 318 ILE A C 1
ATOM 2367 O O . ILE A 1 318 ? 45.511 -21.383 -14.469 1.00 47.12 318 ILE A O 1
ATOM 2371 N N . ASP A 1 319 ? 44.191 -22.876 -15.524 1.00 48.81 319 ASP A N 1
ATOM 2372 C CA . ASP A 1 319 ? 44.537 -22.471 -16.887 1.00 48.81 319 ASP A CA 1
ATOM 2373 C C . ASP A 1 319 ? 44.302 -20.952 -17.064 1.00 48.81 319 ASP A C 1
ATOM 2375 O O . ASP A 1 319 ? 43.159 -20.495 -16.907 1.00 48.81 319 ASP A O 1
ATOM 2379 N N . PRO A 1 320 ? 45.336 -20.150 -17.385 1.00 44.41 320 PRO A N 1
ATOM 2380 C CA . PRO A 1 320 ? 45.221 -18.699 -17.526 1.00 44.41 320 PRO A CA 1
ATOM 2381 C C . PRO A 1 320 ? 44.213 -18.277 -18.607 1.00 44.41 320 PRO A C 1
ATOM 2383 O O . PRO A 1 320 ? 43.681 -17.169 -18.539 1.00 44.41 320 PRO A O 1
ATOM 2386 N N . CYS A 1 321 ? 43.844 -19.164 -19.541 1.00 40.00 321 CYS A N 1
ATOM 2387 C CA . CYS A 1 321 ? 42.773 -18.920 -20.514 1.00 40.00 321 CYS A CA 1
ATOM 2388 C C . CYS A 1 321 ? 41.361 -18.911 -19.895 1.00 40.00 321 CYS A C 1
ATOM 2390 O O . CYS A 1 321 ? 40.409 -18.416 -20.504 1.00 40.00 321 CYS A O 1
ATOM 2392 N N . THR A 1 322 ? 41.194 -19.415 -18.669 1.00 40.75 322 THR A N 1
ATOM 2393 C CA . THR A 1 322 ? 39.933 -19.317 -17.911 1.00 40.75 322 THR A CA 1
ATOM 2394 C C . THR A 1 322 ? 39.832 -18.043 -17.071 1.00 40.75 322 THR A C 1
ATOM 2396 O O . THR A 1 322 ? 38.772 -17.753 -16.505 1.00 40.75 322 THR A O 1
ATOM 2399 N N . VAL A 1 323 ? 40.897 -17.237 -17.041 1.00 40.09 323 VAL A N 1
ATOM 2400 C CA . VAL A 1 323 ? 41.009 -16.039 -16.214 1.00 40.09 323 VAL A CA 1
ATOM 2401 C C . VAL A 1 323 ? 40.771 -14.810 -17.080 1.00 40.09 323 VAL A C 1
ATOM 2403 O O . VAL A 1 323 ? 41.559 -14.440 -17.945 1.00 40.09 323 VAL A O 1
ATOM 2406 N N . ARG A 1 324 ? 39.626 -14.166 -16.856 1.00 46.94 324 ARG A N 1
ATOM 2407 C CA . ARG A 1 324 ? 39.178 -13.022 -17.651 1.00 46.94 324 ARG A CA 1
ATOM 2408 C C . ARG A 1 324 ? 39.545 -11.718 -16.961 1.00 46.94 324 ARG A C 1
ATOM 2410 O O . ARG A 1 324 ? 38.961 -11.360 -15.943 1.00 46.94 324 ARG A O 1
ATOM 2417 N N . VAL A 1 325 ? 40.478 -10.992 -17.561 1.00 37.47 325 VAL A N 1
ATOM 2418 C CA . VAL A 1 325 ? 40.763 -9.588 -17.260 1.00 37.47 325 VAL A CA 1
ATOM 2419 C C . VAL A 1 325 ? 39.934 -8.739 -18.222 1.00 37.47 325 VAL A C 1
ATOM 2421 O O . VAL A 1 325 ? 39.914 -9.018 -19.411 1.00 37.47 325 VAL A O 1
ATOM 2424 N N . VAL A 1 326 ? 39.249 -7.706 -17.741 1.00 34.84 326 VAL A N 1
ATOM 2425 C CA . VAL A 1 326 ? 38.616 -6.692 -18.601 1.00 34.84 326 VAL A CA 1
ATOM 2426 C C . VAL A 1 326 ? 39.304 -5.365 -18.291 1.00 34.84 326 VAL A C 1
ATOM 2428 O O . VAL A 1 326 ? 39.430 -5.002 -17.119 1.00 34.84 326 VAL A O 1
ATOM 2431 N N . GLN A 1 327 ? 39.822 -4.660 -19.304 1.00 31.09 327 GLN A N 1
ATOM 2432 C CA . GLN A 1 327 ? 40.161 -3.243 -19.137 1.00 31.09 327 GLN A CA 1
ATOM 2433 C C . GLN A 1 327 ? 38.864 -2.505 -18.790 1.00 31.09 327 GLN A C 1
ATOM 2435 O O . GLN A 1 327 ? 37.870 -2.724 -19.482 1.00 31.09 327 GLN A O 1
ATOM 2440 N N . PRO A 1 328 ? 38.825 -1.650 -17.754 1.00 30.66 328 PRO A N 1
ATOM 2441 C CA . PRO A 1 328 ? 37.696 -0.748 -17.627 1.00 30.66 328 PRO A CA 1
ATOM 2442 C C . PRO A 1 328 ? 37.643 0.043 -18.933 1.00 30.66 328 PRO A C 1
ATOM 2444 O O . PRO A 1 328 ? 38.607 0.723 -19.281 1.00 30.66 328 PRO A O 1
ATOM 2447 N N . THR A 1 329 ? 36.549 -0.090 -19.683 1.00 29.95 329 THR A N 1
ATOM 2448 C CA . THR A 1 329 ? 36.214 0.887 -20.717 1.00 29.95 329 THR A CA 1
ATOM 2449 C C . THR A 1 329 ? 36.391 2.248 -20.072 1.00 29.95 329 THR A C 1
ATOM 2451 O O . THR A 1 329 ? 35.808 2.474 -19.007 1.00 29.95 329 THR A O 1
ATOM 2454 N N . ALA A 1 330 ? 37.251 3.083 -20.651 1.00 25.77 330 ALA A N 1
ATOM 2455 C CA . ALA A 1 330 ? 37.556 4.405 -20.142 1.00 25.77 330 ALA A CA 1
ATOM 2456 C C . ALA A 1 330 ? 36.246 5.127 -19.796 1.00 25.77 330 ALA A C 1
ATOM 2458 O O . ALA A 1 330 ? 35.485 5.538 -20.668 1.00 25.77 330 ALA A O 1
ATOM 2459 N N . HIS A 1 331 ? 35.959 5.223 -18.500 1.00 27.98 331 HIS A N 1
ATOM 2460 C CA . HIS A 1 331 ? 35.071 6.241 -17.982 1.00 27.98 331 HIS A CA 1
ATOM 2461 C C . HIS A 1 331 ? 35.903 7.522 -17.966 1.00 27.98 331 HIS A C 1
ATOM 2463 O O . HIS A 1 331 ? 36.926 7.541 -17.275 1.00 27.98 331 HIS A O 1
ATOM 2469 N N . PRO A 1 332 ? 35.528 8.578 -18.703 1.00 27.95 332 PRO A N 1
ATOM 2470 C CA . PRO A 1 332 ? 36.169 9.859 -18.494 1.00 27.95 332 PRO A CA 1
ATOM 2471 C C . PRO A 1 332 ? 35.763 10.356 -17.097 1.00 27.95 332 PRO A C 1
ATOM 2473 O O . PRO A 1 332 ? 34.578 10.465 -16.794 1.00 27.95 332 PRO A O 1
ATOM 2476 N N . GLY A 1 333 ? 36.762 10.595 -16.242 1.00 26.84 333 GLY A N 1
ATOM 2477 C CA . GLY A 1 333 ? 36.635 11.393 -15.018 1.00 26.84 333 GLY A CA 1
ATOM 2478 C C . GLY A 1 333 ? 36.186 10.661 -13.749 1.00 26.84 333 GLY A C 1
ATOM 2479 O O . GLY A 1 333 ? 35.076 10.864 -13.271 1.00 26.84 333 GLY A O 1
ATOM 2480 N N . ARG A 1 334 ? 37.079 9.882 -13.125 1.00 28.67 334 ARG A N 1
ATOM 2481 C CA . ARG A 1 334 ? 37.044 9.635 -11.671 1.00 28.67 334 ARG A CA 1
ATOM 2482 C C . ARG A 1 334 ? 38.218 10.367 -11.029 1.00 28.67 334 ARG A C 1
ATOM 2484 O O . ARG A 1 334 ? 39.338 9.866 -11.042 1.00 28.67 334 ARG A O 1
ATOM 2491 N N . SER A 1 335 ? 37.959 11.536 -10.461 1.00 26.17 335 SER A N 1
ATOM 2492 C CA . SER A 1 335 ? 38.807 12.144 -9.437 1.00 26.17 335 SER A CA 1
ATOM 2493 C C . SER A 1 335 ? 38.244 11.761 -8.065 1.00 26.17 335 SER A C 1
ATOM 2495 O O . SER A 1 335 ? 37.534 12.524 -7.417 1.00 26.17 335 SER A O 1
ATOM 2497 N N . ASP A 1 336 ? 38.546 10.543 -7.609 1.00 30.48 336 ASP A N 1
ATOM 2498 C CA . ASP A 1 336 ? 38.312 10.153 -6.215 1.00 30.48 336 ASP A CA 1
ATOM 2499 C C . ASP A 1 336 ? 39.403 10.786 -5.335 1.00 30.48 336 ASP A C 1
ATOM 2501 O O . ASP A 1 336 ? 40.418 10.176 -5.005 1.00 30.48 336 ASP A O 1
ATOM 2505 N N . GLY A 1 337 ? 39.194 12.042 -4.944 1.00 32.00 337 GLY A N 1
ATOM 2506 C CA . GLY A 1 337 ? 39.871 12.634 -3.798 1.00 32.00 337 GLY A CA 1
ATOM 2507 C C . GLY A 1 337 ? 39.216 12.142 -2.510 1.00 32.00 337 GLY A C 1
ATOM 2508 O O . GLY A 1 337 ? 38.243 12.744 -2.057 1.00 32.00 337 GLY A O 1
ATOM 2509 N N . ARG A 1 338 ? 39.717 11.032 -1.950 1.00 28.39 338 ARG A N 1
ATOM 2510 C CA . ARG A 1 338 ? 39.715 10.705 -0.506 1.00 28.39 338 ARG A CA 1
ATOM 2511 C C . ARG A 1 338 ? 40.363 9.336 -0.272 1.00 28.39 338 ARG A C 1
ATOM 2513 O O . ARG A 1 338 ? 39.732 8.293 -0.428 1.00 28.39 338 ARG A O 1
ATOM 2520 N N . GLY A 1 339 ? 41.639 9.361 0.107 1.00 24.67 339 GLY A N 1
ATOM 2521 C CA . GLY A 1 339 ? 42.359 8.197 0.615 1.00 24.67 339 GLY A CA 1
ATOM 2522 C C . GLY A 1 339 ? 41.845 7.783 1.995 1.00 24.67 339 GLY A C 1
ATOM 2523 O O . GLY A 1 339 ? 41.578 8.628 2.845 1.00 24.67 339 GLY A O 1
ATOM 2524 N N . ASN A 1 340 ? 41.728 6.475 2.213 1.00 27.50 340 ASN A N 1
ATOM 2525 C CA . ASN A 1 340 ? 41.702 5.869 3.543 1.00 27.50 340 ASN A CA 1
ATOM 2526 C C . ASN A 1 340 ? 43.057 5.161 3.739 1.00 27.50 340 ASN A C 1
ATOM 2528 O O . ASN A 1 340 ? 43.487 4.469 2.810 1.00 27.50 340 ASN A O 1
ATOM 2532 N N . PRO A 1 341 ? 43.742 5.315 4.886 1.00 27.88 341 PRO A N 1
ATOM 2533 C CA . PRO A 1 341 ? 45.037 4.678 5.122 1.00 27.88 341 PRO A CA 1
ATOM 2534 C C . PRO A 1 341 ? 44.903 3.152 5.312 1.00 27.88 341 PRO A C 1
ATOM 2536 O O . PRO A 1 341 ? 43.822 2.659 5.656 1.00 27.88 341 PRO A O 1
ATOM 2539 N N . PRO A 1 342 ? 45.984 2.380 5.081 1.00 26.97 342 PRO A N 1
ATOM 2540 C CA . PRO A 1 342 ? 45.947 0.923 5.118 1.00 26.97 342 PRO A CA 1
ATOM 2541 C C . PRO A 1 342 ? 45.869 0.407 6.561 1.00 26.97 342 PRO A C 1
ATOM 2543 O O . PRO A 1 342 ? 46.751 0.660 7.377 1.00 26.97 342 PRO A O 1
ATOM 2546 N N . VAL A 1 343 ? 44.827 -0.368 6.868 1.00 29.52 343 VAL A N 1
ATOM 2547 C CA . VAL A 1 343 ? 44.758 -1.163 8.101 1.00 29.52 343 VAL A CA 1
ATOM 2548 C C . VAL A 1 343 ? 45.563 -2.444 7.872 1.00 29.52 343 VAL A C 1
ATOM 2550 O O . VAL A 1 343 ? 45.205 -3.259 7.021 1.00 29.52 343 VAL A O 1
ATOM 2553 N N . GLN A 1 344 ? 46.665 -2.602 8.608 1.00 29.14 344 GLN A N 1
ATOM 2554 C CA . GLN A 1 344 ? 47.472 -3.822 8.639 1.00 29.14 344 GLN A CA 1
ATOM 2555 C C . GLN A 1 344 ? 46.609 -5.011 9.090 1.00 29.14 344 GLN A C 1
ATOM 2557 O O . GLN A 1 344 ? 45.953 -4.971 10.131 1.00 29.14 344 GLN A O 1
ATOM 2562 N N . GLY A 1 345 ? 46.575 -6.062 8.272 1.00 26.53 345 GLY A N 1
ATOM 2563 C CA . GLY A 1 345 ? 45.823 -7.279 8.546 1.00 26.53 345 GLY A CA 1
ATOM 2564 C C . GLY A 1 345 ? 46.561 -8.192 9.520 1.00 26.53 345 GLY A C 1
ATOM 2565 O O . GLY A 1 345 ? 47.639 -8.685 9.205 1.00 26.53 345 GLY A O 1
ATOM 2566 N N . VAL A 1 346 ? 45.936 -8.485 10.659 1.00 26.94 346 VAL A N 1
ATOM 2567 C CA . VAL A 1 346 ? 46.225 -9.692 11.442 1.00 26.94 346 VAL A CA 1
ATOM 2568 C C . VAL A 1 346 ? 45.234 -10.770 11.001 1.00 26.94 346 VAL A C 1
ATOM 2570 O O . VAL A 1 346 ? 44.016 -10.609 11.108 1.00 26.94 346 VAL A O 1
ATOM 2573 N N . LEU A 1 347 ? 45.767 -11.858 10.447 1.00 25.92 347 LEU A N 1
ATOM 2574 C CA . LEU A 1 347 ? 45.037 -13.066 10.068 1.00 25.92 347 LEU A CA 1
ATOM 2575 C C . LEU A 1 347 ? 44.501 -13.767 11.325 1.00 25.92 347 LEU A C 1
ATOM 2577 O O . LEU A 1 347 ? 45.278 -14.263 12.135 1.00 25.92 347 LEU A O 1
ATOM 2581 N N . VAL A 1 348 ? 43.177 -13.875 11.458 1.00 25.64 348 VAL A N 1
ATOM 2582 C CA . VAL A 1 348 ? 42.538 -14.838 12.370 1.00 25.64 348 VAL A CA 1
ATOM 2583 C C . VAL A 1 348 ? 41.876 -15.923 11.513 1.00 25.64 348 VAL A C 1
ATOM 2585 O O . VAL A 1 348 ? 40.972 -15.605 10.732 1.00 25.64 348 VAL A O 1
ATOM 2588 N N . PRO A 1 349 ? 42.295 -17.198 11.607 1.00 27.73 349 PRO A N 1
ATOM 2589 C CA . PRO A 1 349 ? 41.699 -18.271 10.824 1.00 27.73 349 PRO A CA 1
ATOM 2590 C C . PRO A 1 349 ? 40.278 -18.571 11.319 1.00 27.73 349 PRO A C 1
ATOM 2592 O O . PRO A 1 349 ? 40.044 -18.868 12.492 1.00 27.73 349 PRO A O 1
ATOM 2595 N N . ARG A 1 350 ? 39.303 -18.524 10.404 1.00 25.70 350 ARG A N 1
ATOM 2596 C CA . ARG A 1 350 ? 37.957 -19.053 10.648 1.00 25.70 350 ARG A CA 1
ATOM 2597 C C . ARG A 1 350 ? 38.039 -20.577 10.750 1.00 25.70 350 ARG A C 1
ATOM 2599 O O . ARG A 1 350 ? 38.304 -21.240 9.754 1.00 25.70 350 ARG A O 1
ATOM 2606 N N . ARG A 1 351 ? 37.752 -21.122 11.936 1.00 27.14 351 ARG A N 1
ATOM 2607 C CA . ARG A 1 351 ? 37.441 -22.545 12.145 1.00 27.14 351 ARG A CA 1
ATOM 2608 C C . ARG A 1 351 ? 36.261 -22.949 11.251 1.00 27.14 351 ARG A C 1
ATOM 2610 O O . ARG A 1 351 ? 35.119 -22.601 11.539 1.00 27.14 351 ARG A O 1
ATOM 2617 N N . THR A 1 352 ? 36.523 -23.691 10.181 1.00 32.22 352 THR A N 1
ATOM 2618 C CA . THR A 1 352 ? 35.518 -24.482 9.466 1.00 32.22 352 THR A CA 1
ATOM 2619 C C . THR A 1 352 ? 35.393 -25.830 10.171 1.00 32.22 352 THR A C 1
ATOM 2621 O O . THR A 1 352 ? 36.279 -26.676 10.111 1.00 32.22 352 THR A O 1
ATOM 2624 N N . GLY A 1 353 ? 34.305 -26.003 10.919 1.00 27.44 353 GLY A N 1
ATOM 2625 C CA . GLY A 1 353 ? 33.983 -27.247 11.607 1.00 27.44 353 GLY A CA 1
ATOM 2626 C C . GLY A 1 353 ? 33.108 -28.168 10.757 1.00 27.44 353 GLY A C 1
ATOM 2627 O O . GLY A 1 353 ? 32.073 -27.738 10.256 1.00 27.44 353 GLY A O 1
ATOM 2628 N N . ARG A 1 354 ? 33.524 -29.442 10.729 1.00 25.97 354 ARG A N 1
ATOM 2629 C CA . ARG A 1 354 ? 32.781 -30.685 10.443 1.00 25.97 354 ARG A CA 1
ATOM 2630 C C . ARG A 1 354 ? 32.392 -30.996 8.992 1.00 25.97 354 ARG A C 1
ATOM 2632 O O . ARG A 1 354 ? 31.262 -30.793 8.563 1.00 25.97 354 ARG A O 1
ATOM 2639 N N . ALA A 1 355 ? 33.314 -31.686 8.320 1.00 27.16 355 ALA A N 1
ATOM 2640 C CA . ALA A 1 355 ? 32.962 -32.814 7.466 1.00 27.16 355 ALA A CA 1
ATOM 2641 C C . ALA A 1 355 ? 32.551 -34.001 8.359 1.00 27.16 355 ALA A C 1
ATOM 2643 O O . ALA A 1 355 ? 33.271 -34.358 9.291 1.00 27.16 355 ALA A O 1
ATOM 2644 N N . VAL A 1 356 ? 31.386 -34.584 8.085 1.00 27.75 356 VAL A N 1
ATOM 2645 C CA . VAL A 1 356 ? 30.979 -35.903 8.574 1.00 27.75 356 VAL A CA 1
ATOM 2646 C C . VAL A 1 356 ? 30.911 -36.790 7.341 1.00 27.75 356 VAL A C 1
ATOM 2648 O O . VAL A 1 356 ? 30.033 -36.600 6.507 1.00 27.75 356 VAL A O 1
ATOM 2651 N N . PHE A 1 357 ? 31.839 -37.733 7.223 1.00 25.73 357 PHE A N 1
ATOM 2652 C CA . PHE A 1 357 ? 31.665 -38.941 6.424 1.00 25.73 357 PHE A CA 1
ATOM 2653 C C . PHE A 1 357 ? 32.247 -40.087 7.241 1.00 25.73 357 PHE A C 1
ATOM 2655 O O . PHE A 1 357 ? 33.431 -40.084 7.565 1.00 25.73 357 PHE A O 1
ATOM 2662 N N . GLY A 1 358 ? 31.374 -41.007 7.640 1.00 25.22 358 GLY A N 1
ATOM 2663 C CA . GLY A 1 358 ? 31.732 -42.246 8.305 1.00 25.22 358 GLY A CA 1
ATOM 2664 C C . GLY A 1 358 ? 31.418 -43.445 7.416 1.00 25.22 358 GLY A C 1
ATOM 2665 O O . GLY A 1 358 ? 30.422 -43.430 6.694 1.00 25.22 358 GLY A O 1
ATOM 2666 N N . LEU A 1 359 ? 32.263 -44.462 7.607 1.00 26.94 359 LEU A N 1
ATOM 2667 C CA . LEU A 1 359 ? 32.117 -45.894 7.330 1.00 26.94 359 LEU A CA 1
ATOM 2668 C C . LEU A 1 359 ? 32.454 -46.385 5.912 1.00 26.94 359 LEU A C 1
ATOM 2670 O O . LEU A 1 359 ? 31.657 -46.303 4.979 1.00 26.94 359 LEU A O 1
ATOM 2674 N N . ARG A 1 360 ? 33.605 -47.057 5.813 1.00 27.48 360 ARG A N 1
ATOM 2675 C CA . ARG A 1 360 ? 33.621 -48.498 6.097 1.00 27.48 360 ARG A CA 1
ATOM 2676 C C . ARG A 1 360 ? 34.532 -48.790 7.275 1.00 27.48 360 ARG A C 1
ATOM 2678 O O . ARG A 1 360 ? 35.517 -48.033 7.415 1.00 27.48 360 ARG A O 1
#

Foldseek 3Di:
DDDDDPVRVVVVVVLVVLQVLQLVLVCVQLHPVQDSVNSNVLLVQLVCSDDPNSVQSSVVCVVPVCCFADNALAGALSSQSSNVSCVVVPSCVRGPHYAAQPPRDPPPGQNDQDPSHGHDPVVVLQVCFDQALPPRDGHHFDDADPSGTHHPVVCCPDPVQWDQAPPQRDTHRFPDADPVRHGHDPVRPDACWDQALPPRDTARFPDQDPSGTHHPVRDDAAFDQAPPPRDGGGFPDDDDPVHHRHRPVRDDAQFDQAPPPRDGAHFAAPPHRPHTTHHPVRPDADWDQAPVHRDTDGDDDDDADDPPVVVVVVPDPDDCSNPGDDDPPDDPDDPPPDDDDDDDDDDDDDDPDDDDDDDD

Radius of gyration: 30.34 Å; chains: 1; bounding box: 79×86×60 Å

Sequence (360 aa):
MRPLTPNQLRLRAELAAAQEQIVTLLRSAVGESLAPEQAQAVAEEARAWRGADAFRLVRYLSDRPDALSLPSSDCPTCVVRLLAALTAVGHGDKVALVSCGNCGRTEPLPTNNGPAGRLCSRCTGRRAKKPCARCGKVAGIYARRPEGGICNPCRNKEPDAKEECADCHRMMISYRRLPDGSSLCQTCAPKNTQTCCRCGRVRQVNALTSDGPVCGGCYSSPARLCGVCGQIVPIVARADGTRPDTCDRCYKRDEKACAICERVRPGRHINGGLGPFHCDTCRPREECACALCGQVAKVKVFWPRGAGVQLLLQNSPIDPCTVRVVQPTAHPGRSDGRGNPPVQGVLVPRRTGRAVFGLR

Secondary structure (DSSP, 8-state):
-PPPPHHHHHHHHHHHHHHHHHHHHHHHHH-TTS-HHHHHHHHHHTT-SSTHHHHHHHHHHHH-TTTTTS--SSS-HHHHHHHHHHIIIIITTT--PPPPTTT---SS---B--TTS-B-HHHHHHHT-EE-TTT--EE-EEEEETTEEEEHHHHTTSGGGEEE-TTT--EEE-SEE-TTS-EE-TTTSPP-EEE-TTT--EEEEEEEETTEEEETTT--PPEEE-TTT--EEEEEE--BTTB--EETTT-PPPEEE-TTT--EEEEEESGGGTS-EEETTTSPPPEEE-TTT--EEE--------TTHHHHHTT-SS-GGG----PPP--S-----------PPPP-------------